Protein AF-A0A7J7IXU8-F1 (afdb_monomer_lite)

Foldseek 3Di:
DPPCDLQDLVNLLVQLVLDDCVFDNPQDLLPDSNVLSLLQWHDDHDQWTAHPFQRFIDRQDADPDPDVRRVVSSVVVSVCSQCRGDPPDPSVVPPGHDLCSQQLNDDDPDALLRQLLVQLVVQLVLLVQQQDAPPDPVVVLVVVVVVLCVSRDPPDPSSSVSSLLSLLQWGWDADPPRFIWTAHSRQRDIGGSDDPPPPCNHDDSLPGPQSRCCPDVPPDHVSVSSVVSSVSVVVVVVVVVVVVVVVVVVVVVVVVVVVVVVVVVVVVVVD

Sequence (271 aa):
MPQLDPLNYGSFQARLKSFTIANWSSKPVELSPLECASIGWRYGKEDTLYCEFCKASLAVVLPKSNDDFYKKVTELLKKKLTSAHKVGCVWEHGIDCPDYFLTGEAPNELTLEGRLSSRSMEISQHIATFEHIEEFEMVDSIKANANLISLFAKRNSVEETALYIAMHGWNLRCLEGQDKILECSICMRRLPLWSRDAKMKSFNITRHLSWCPWITKIKPNISTLVDRMLQHVVMETNRKRKRDSLEYRSSESRKEEVKEISKFVRSVTAL

Secondary structure (DSSP, 8-state):
-----TT-HHHHHHHHHH--TTTSTT--GGGSHHHHHHTTEEE-STTEEEETTT--EEE----SS-SHHHHHHHHHHHHHHHHTSPTT-TTTT-PPPPTHHHHT----SS-HHHHHHHHHHHHHHHHTT-S-----TTHHHHHTTHHHHHHH--S-HHHHHHHHHHHTTEEEEE-TTS-EEEEETTT--EEES--SSTT-----TT-S-TT-TTT-SSSS-HHHHHHHHHHHHHHHHHHHHHHHHHHHHHHHHHHHHHHHHHHHHHHHTT-

Radius of gyration: 24.97 Å; chains: 1; bounding box: 64×82×53 Å

Organism: Bugula neritina (NCBI:txid10212)

InterPro domains:
  IPR012935 NuBaID, N-terminal domain [PF07967] (6-125)
  IPR013909 NuBaID, C-terminal domain [PF08600] (162-219)

Structure (mmCIF, N/CA/C/O backbone):
data_AF-A0A7J7IXU8-F1
#
_entry.id   AF-A0A7J7IXU8-F1
#
loop_
_atom_site.group_PDB
_atom_site.id
_atom_site.type_symbol
_atom_site.label_atom_id
_atom_site.label_alt_id
_atom_site.label_comp_id
_atom_site.label_asym_id
_atom_site.label_entity_id
_atom_site.label_seq_id
_atom_site.pdbx_PDB_ins_code
_atom_site.Cartn_x
_atom_site.Cartn_y
_atom_site.Cartn_z
_atom_site.occupancy
_atom_site.B_iso_or_equiv
_atom_site.auth_seq_id
_atom_site.auth_comp_id
_atom_site.auth_asym_id
_atom_site.auth_atom_id
_atom_site.pdbx_PDB_model_num
ATOM 1 N N . MET A 1 1 ? -13.198 11.736 -18.712 1.00 35.12 1 MET A N 1
ATOM 2 C CA . MET A 1 1 ? -12.102 10.794 -18.385 1.00 35.12 1 MET A CA 1
ATOM 3 C C . MET A 1 1 ? -11.572 11.185 -17.018 1.00 35.12 1 MET A C 1
ATOM 5 O O . MET A 1 1 ? -11.408 12.388 -16.830 1.00 35.12 1 MET A O 1
ATOM 9 N N . PRO A 1 2 ? -11.358 10.264 -16.062 1.00 43.97 2 PRO A N 1
ATOM 10 C CA . PRO A 1 2 ? -10.712 10.648 -14.815 1.00 43.97 2 PRO A CA 1
ATOM 11 C C . PRO A 1 2 ? -9.327 11.176 -15.182 1.00 43.97 2 PRO A C 1
ATOM 13 O O . PRO A 1 2 ? -8.603 10.529 -15.942 1.00 43.97 2 PRO A O 1
ATOM 16 N N . GLN A 1 3 ? -9.011 12.388 -14.738 1.00 51.66 3 GLN A N 1
ATOM 17 C CA . GLN A 1 3 ? -7.692 12.963 -14.947 1.00 51.66 3 GLN A CA 1
ATOM 18 C C . GLN A 1 3 ? -6.673 12.000 -14.332 1.00 51.66 3 GLN A C 1
ATOM 20 O O . GLN A 1 3 ? -6.814 11.605 -13.175 1.00 51.66 3 GLN A O 1
ATOM 25 N N . LEU A 1 4 ? -5.698 11.566 -15.133 1.00 63.69 4 LEU A N 1
ATOM 26 C CA . LEU A 1 4 ? -4.533 10.826 -14.662 1.00 63.69 4 LEU A CA 1
ATOM 27 C C . LEU A 1 4 ? -3.757 11.771 -13.743 1.00 63.69 4 LEU A C 1
ATOM 29 O O . LEU A 1 4 ? -2.862 12.475 -14.191 1.00 63.69 4 LEU A O 1
ATOM 33 N N . ASP A 1 5 ? -4.147 11.847 -12.478 1.00 77.94 5 ASP A N 1
ATOM 34 C CA . ASP A 1 5 ? -3.370 12.525 -11.453 1.00 77.94 5 ASP A CA 1
ATOM 35 C C . ASP A 1 5 ? -2.359 11.503 -10.903 1.00 77.94 5 ASP A C 1
ATOM 37 O O . ASP A 1 5 ? -2.765 10.477 -10.336 1.00 77.94 5 ASP A O 1
ATOM 41 N N . PRO A 1 6 ? -1.048 11.715 -11.126 1.00 74.62 6 PRO A N 1
ATOM 42 C CA . PRO A 1 6 ? -0.006 10.770 -10.738 1.00 74.62 6 PRO A CA 1
ATOM 43 C C . PRO A 1 6 ? 0.085 10.596 -9.222 1.00 74.62 6 PRO A C 1
ATOM 45 O O . PRO A 1 6 ? 0.436 9.504 -8.764 1.00 74.62 6 PRO A O 1
ATOM 48 N N . LEU A 1 7 ? -0.282 11.634 -8.465 1.00 77.69 7 LEU A N 1
ATOM 49 C CA . LEU A 1 7 ? -0.216 11.683 -7.006 1.00 77.69 7 LEU A CA 1
ATOM 50 C C . LEU A 1 7 ? -1.568 11.388 -6.348 1.00 77.69 7 LEU A C 1
ATOM 52 O O . LEU A 1 7 ? -1.694 11.440 -5.125 1.00 77.69 7 LEU A O 1
ATOM 56 N N . ASN A 1 8 ? -2.573 11.009 -7.137 1.00 85.56 8 ASN A N 1
ATOM 57 C CA . ASN A 1 8 ? -3.843 10.540 -6.615 1.00 85.56 8 ASN A CA 1
ATOM 58 C C . ASN A 1 8 ? -3.740 9.090 -6.121 1.00 85.56 8 ASN A C 1
ATOM 60 O O . ASN A 1 8 ? -3.252 8.197 -6.822 1.00 85.56 8 ASN A O 1
ATOM 64 N N . TYR A 1 9 ? -4.281 8.837 -4.929 1.00 85.00 9 TYR A N 1
ATOM 65 C CA . TYR A 1 9 ? -4.287 7.503 -4.333 1.00 85.00 9 TYR A CA 1
ATOM 66 C C . TYR A 1 9 ? -5.029 6.462 -5.180 1.00 85.00 9 TYR A C 1
ATOM 68 O O . TYR A 1 9 ? -4.581 5.324 -5.286 1.00 85.00 9 TYR A O 1
ATOM 76 N N . GLY A 1 10 ? -6.132 6.840 -5.829 1.00 87.38 10 GLY A N 1
ATOM 77 C CA . GLY A 1 10 ? -6.882 5.957 -6.720 1.00 87.38 10 GLY A CA 1
ATOM 78 C C . GLY A 1 10 ? -6.055 5.523 -7.931 1.00 87.38 10 GLY A C 1
ATOM 79 O O . GLY A 1 10 ? -6.039 4.338 -8.265 1.00 87.38 10 GLY A O 1
ATOM 80 N N . SER A 1 11 ? -5.297 6.446 -8.535 1.00 88.12 11 SER A N 1
ATOM 81 C CA . SER A 1 11 ? -4.350 6.129 -9.614 1.00 88.12 11 SER A CA 1
ATOM 82 C C . SER A 1 11 ? -3.270 5.154 -9.140 1.00 88.12 11 SER A C 1
ATOM 84 O O . SER A 1 11 ? -2.967 4.177 -9.822 1.00 88.12 11 SER A O 1
ATOM 86 N N . PHE A 1 12 ? -2.705 5.378 -7.953 1.00 88.94 12 PHE A N 1
ATOM 87 C CA . PHE A 1 12 ? -1.734 4.464 -7.351 1.00 88.94 12 PHE A CA 1
ATOM 88 C C . PHE A 1 12 ? -2.319 3.075 -7.077 1.00 88.94 12 PHE A C 1
ATOM 90 O O . PHE A 1 12 ? -1.729 2.070 -7.476 1.00 88.94 12 PHE A O 1
ATOM 97 N N . GLN A 1 13 ? -3.508 3.002 -6.475 1.00 88.62 13 GLN A N 1
ATOM 98 C CA . GLN A 1 13 ? -4.203 1.740 -6.238 1.00 88.62 13 GLN A CA 1
ATOM 99 C C . GLN A 1 13 ? -4.513 1.000 -7.543 1.00 88.62 13 GLN A C 1
ATOM 101 O O . GLN A 1 13 ? -4.404 -0.223 -7.583 1.00 88.62 13 GLN A O 1
ATOM 106 N N . ALA A 1 14 ? -4.886 1.708 -8.611 1.00 90.88 14 ALA A N 1
ATOM 107 C CA . ALA A 1 14 ? -5.125 1.101 -9.918 1.00 90.88 14 ALA A CA 1
ATOM 108 C C . ALA A 1 14 ? -3.844 0.475 -10.493 1.00 90.88 14 ALA A C 1
ATOM 110 O O . ALA A 1 14 ? -3.881 -0.654 -10.991 1.00 90.88 14 ALA A O 1
ATOM 111 N N . ARG A 1 15 ? -2.698 1.159 -10.358 1.00 93.00 15 ARG A N 1
ATOM 112 C CA . ARG A 1 15 ? -1.391 0.599 -10.728 1.00 93.00 15 ARG A CA 1
ATOM 113 C C . ARG A 1 15 ? -1.048 -0.622 -9.881 1.00 93.00 15 ARG A C 1
ATOM 115 O O . ARG A 1 15 ? -0.730 -1.659 -10.454 1.00 93.00 15 ARG A O 1
ATOM 122 N N . LEU A 1 16 ? -1.196 -0.556 -8.558 1.00 92.06 16 LEU A N 1
ATOM 123 C CA . LEU A 1 16 ? -0.988 -1.708 -7.671 1.00 92.06 16 LEU A CA 1
ATOM 124 C C . LEU A 1 16 ? -1.857 -2.911 -8.065 1.00 92.06 16 LEU A C 1
ATOM 126 O O . LEU A 1 16 ? -1.337 -4.012 -8.208 1.00 92.06 16 LEU A O 1
ATOM 130 N N . LYS A 1 17 ? -3.156 -2.696 -8.310 1.00 92.19 17 LYS A N 1
ATOM 131 C CA . LYS A 1 17 ? -4.131 -3.736 -8.694 1.00 92.19 17 LYS A CA 1
ATOM 132 C C . LYS A 1 17 ? -3.820 -4.432 -10.015 1.00 92.19 17 LYS A C 1
ATOM 134 O O . LYS A 1 17 ? -4.314 -5.532 -10.247 1.00 92.19 17 LYS A O 1
ATOM 139 N N . SER A 1 18 ? -3.018 -3.816 -10.881 1.00 95.06 18 SER A N 1
ATOM 140 C CA . SER A 1 18 ? -2.580 -4.463 -12.121 1.00 95.06 18 SER A CA 1
ATOM 141 C C . SER A 1 18 ? -1.616 -5.629 -11.869 1.00 95.06 18 SER A C 1
ATOM 143 O O . SER A 1 18 ? -1.549 -6.558 -12.677 1.00 95.06 18 SER A O 1
ATOM 145 N N . PHE A 1 19 ? -0.909 -5.613 -10.736 1.00 94.44 19 PHE A N 1
ATOM 146 C CA . PHE A 1 19 ? -0.035 -6.693 -10.310 1.00 94.44 19 PHE A CA 1
ATOM 147 C C . PHE A 1 19 ? -0.835 -7.728 -9.524 1.00 94.44 19 PHE A C 1
ATOM 149 O O . PHE A 1 19 ? -1.464 -7.436 -8.508 1.00 94.44 19 PHE A O 1
ATOM 156 N N . THR A 1 20 ? -0.777 -8.970 -9.977 1.00 90.69 20 THR A N 1
ATOM 157 C CA . THR A 1 20 ? -1.401 -10.119 -9.329 1.00 90.69 20 THR A CA 1
ATOM 158 C C . THR A 1 20 ? -0.350 -11.187 -9.077 1.00 90.69 20 THR A C 1
ATOM 160 O O . THR A 1 20 ? 0.698 -11.224 -9.722 1.00 90.69 20 THR A O 1
ATOM 163 N N . ILE A 1 21 ? -0.647 -12.112 -8.163 1.00 86.50 21 ILE A N 1
ATOM 164 C CA . ILE A 1 21 ? 0.226 -13.268 -7.917 1.00 86.50 21 ILE A CA 1
ATOM 165 C C . ILE A 1 21 ? 0.446 -14.063 -9.214 1.00 86.50 21 ILE A C 1
ATOM 167 O O . ILE A 1 21 ? 1.533 -14.575 -9.428 1.00 86.50 21 ILE A O 1
ATOM 171 N N . ALA A 1 22 ? -0.549 -14.1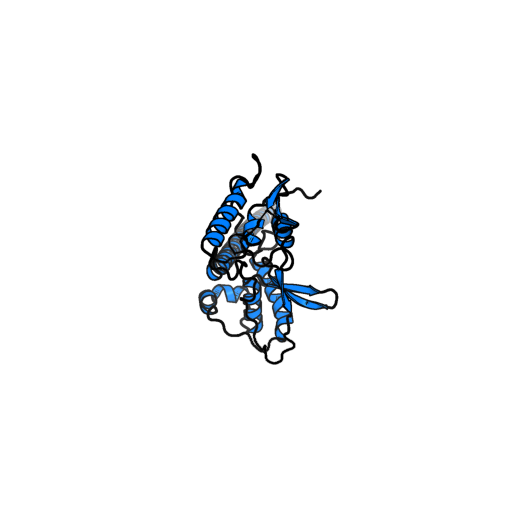24 -10.102 1.00 88.88 22 ALA A N 1
ATOM 172 C CA . ALA A 1 22 ? -0.444 -14.867 -11.353 1.00 88.88 22 ALA A CA 1
ATOM 173 C C . ALA A 1 22 ? 0.488 -14.212 -12.387 1.00 88.88 22 ALA A C 1
ATOM 175 O O . ALA A 1 22 ? 1.038 -14.913 -13.229 1.00 88.88 22 ALA A O 1
ATOM 176 N N . ASN A 1 23 ? 0.647 -12.884 -12.356 1.00 92.44 23 ASN A N 1
ATOM 177 C CA . ASN A 1 23 ? 1.315 -12.140 -13.427 1.00 92.44 23 ASN A CA 1
ATOM 178 C C . ASN A 1 23 ? 2.630 -11.458 -13.012 1.00 92.44 23 ASN A C 1
ATOM 180 O O . ASN A 1 23 ? 3.390 -11.037 -13.879 1.00 92.44 23 ASN A O 1
ATOM 184 N N . TRP A 1 24 ? 2.902 -11.363 -11.707 1.00 93.06 24 TRP A N 1
ATOM 185 C CA . TRP A 1 24 ? 4.098 -10.724 -11.151 1.00 93.06 24 TRP A CA 1
ATOM 186 C C . TRP A 1 24 ? 4.622 -11.461 -9.910 1.00 93.06 24 TRP A C 1
ATOM 188 O O . TRP A 1 24 ? 5.051 -10.860 -8.923 1.00 93.06 24 TRP A O 1
ATOM 198 N N . SER A 1 25 ? 4.558 -12.792 -9.930 1.00 83.81 25 SER A N 1
ATOM 199 C CA . SER A 1 25 ? 5.198 -13.633 -8.917 1.00 8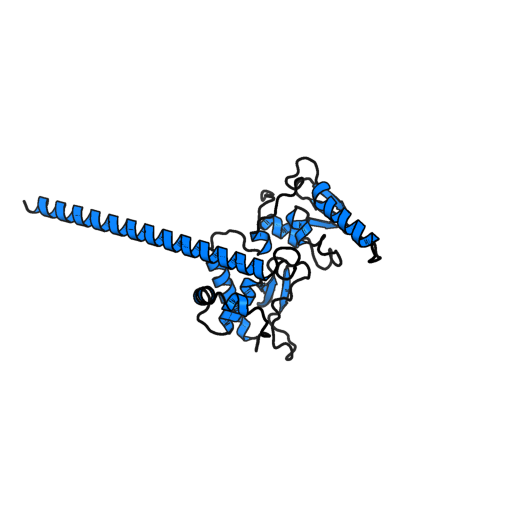3.81 25 SER A CA 1
ATOM 200 C C . SER A 1 25 ? 6.718 -13.666 -9.072 1.00 83.81 25 SER A C 1
ATOM 202 O O . SER A 1 25 ? 7.264 -13.421 -10.149 1.00 83.81 25 SER A O 1
ATOM 204 N N . SER A 1 26 ? 7.402 -14.047 -7.992 1.00 84.25 26 SER A N 1
ATOM 205 C CA . SER A 1 26 ? 8.836 -14.385 -7.983 1.00 84.25 26 SER A CA 1
ATOM 206 C C . SER A 1 26 ? 9.794 -13.231 -8.287 1.00 84.25 26 SER A C 1
ATOM 208 O O . SER A 1 26 ? 10.994 -13.454 -8.420 1.00 84.25 26 SER A O 1
ATOM 210 N N . LYS A 1 27 ? 9.293 -11.997 -8.376 1.00 90.81 27 LYS A N 1
ATOM 211 C CA . LYS A 1 27 ? 10.137 -10.806 -8.447 1.00 90.81 27 LYS A CA 1
ATOM 212 C C . LYS A 1 27 ? 10.682 -10.476 -7.047 1.00 90.81 27 LYS A C 1
ATOM 214 O O . LYS A 1 27 ? 9.968 -10.669 -6.057 1.00 90.81 27 LYS A O 1
ATOM 219 N N . PRO A 1 28 ? 11.936 -10.007 -6.943 1.00 91.19 28 PRO A N 1
ATOM 220 C CA . PRO A 1 28 ? 12.528 -9.616 -5.673 1.00 91.19 28 PRO A CA 1
ATOM 221 C C . PRO A 1 28 ? 11.828 -8.361 -5.135 1.00 91.19 28 PRO A C 1
ATOM 223 O O . PRO A 1 28 ? 11.145 -7.649 -5.874 1.00 91.19 28 PRO A O 1
ATOM 226 N N . VAL A 1 29 ? 11.970 -8.089 -3.838 1.00 88.50 29 VAL A N 1
ATOM 227 C CA . VAL A 1 29 ? 11.244 -7.003 -3.154 1.00 88.50 29 VAL A CA 1
ATOM 228 C C . VAL A 1 29 ? 11.567 -5.618 -3.729 1.00 88.50 29 VAL A C 1
ATOM 230 O O . VAL A 1 29 ? 10.694 -4.756 -3.781 1.00 88.50 29 VAL A O 1
ATOM 233 N N . GLU A 1 30 ? 12.775 -5.440 -4.264 1.00 90.81 30 GLU A N 1
ATOM 234 C CA . GLU A 1 30 ? 13.236 -4.248 -4.983 1.00 90.81 30 GLU A CA 1
ATOM 235 C C . GLU A 1 30 ? 12.488 -3.990 -6.300 1.00 90.81 30 GLU A C 1
ATOM 237 O O . GLU A 1 30 ? 12.558 -2.890 -6.840 1.00 90.81 30 GLU A O 1
ATOM 242 N N . LEU A 1 31 ? 11.804 -5.008 -6.826 1.00 93.88 31 LEU A N 1
ATOM 243 C CA . LEU A 1 31 ? 10.962 -4.966 -8.024 1.00 93.88 31 LEU A CA 1
ATOM 244 C C . LEU A 1 31 ? 9.519 -5.367 -7.679 1.00 93.88 31 LEU A C 1
ATOM 246 O O . LEU A 1 31 ? 8.778 -5.891 -8.518 1.00 93.88 31 LEU A O 1
ATOM 250 N N . SER A 1 32 ? 9.135 -5.183 -6.415 1.00 92.56 32 SER A N 1
ATOM 251 C CA . SER A 1 32 ? 7.799 -5.514 -5.945 1.00 92.56 32 SER A CA 1
ATOM 252 C C . SER A 1 32 ? 6.732 -4.624 -6.590 1.00 92.56 32 SER A C 1
ATOM 254 O O . SER A 1 32 ? 7.035 -3.519 -7.046 1.00 92.56 32 SER A O 1
ATOM 256 N N . PRO A 1 33 ? 5.456 -5.052 -6.572 1.00 93.69 33 PRO A N 1
ATOM 257 C CA . PRO A 1 33 ? 4.348 -4.213 -7.017 1.00 93.69 33 PRO A CA 1
ATOM 258 C C . PRO A 1 33 ? 4.343 -2.820 -6.383 1.00 93.69 33 PRO A C 1
ATOM 260 O O . PRO A 1 33 ? 4.043 -1.848 -7.072 1.00 93.69 33 PRO A O 1
ATOM 263 N N . LEU A 1 34 ? 4.706 -2.714 -5.098 1.00 90.31 34 LEU A N 1
ATOM 264 C CA . LEU A 1 34 ? 4.798 -1.434 -4.402 1.00 90.31 34 LEU A CA 1
ATOM 265 C C . LEU A 1 34 ? 5.889 -0.542 -4.991 1.00 90.31 34 LEU A C 1
ATOM 267 O O . LEU A 1 34 ? 5.599 0.607 -5.319 1.00 90.31 34 LEU A O 1
ATOM 271 N N . GLU A 1 35 ? 7.103 -1.067 -5.170 1.00 90.25 35 GLU A N 1
ATOM 272 C CA . GLU A 1 35 ? 8.218 -0.308 -5.748 1.00 90.25 35 GLU A CA 1
ATOM 273 C C . GLU A 1 35 ? 7.873 0.167 -7.164 1.00 90.25 35 GLU A C 1
ATOM 275 O O . GLU A 1 35 ? 8.084 1.328 -7.495 1.00 90.25 35 GLU A O 1
ATOM 280 N N . CYS A 1 36 ? 7.259 -0.690 -7.985 1.00 93.88 36 CYS A N 1
ATOM 281 C CA . CYS A 1 36 ? 6.863 -0.334 -9.345 1.00 93.88 36 CYS A CA 1
ATOM 282 C C . CYS A 1 36 ? 5.719 0.700 -9.378 1.00 93.88 36 CYS A C 1
ATOM 284 O O . CYS A 1 36 ? 5.811 1.716 -10.072 1.00 93.88 36 CYS A O 1
ATOM 286 N N . ALA A 1 37 ? 4.637 0.475 -8.628 1.00 92.44 37 ALA A N 1
ATOM 287 C CA . ALA A 1 37 ? 3.457 1.341 -8.652 1.00 92.44 37 ALA A CA 1
ATOM 288 C C . ALA A 1 37 ? 3.710 2.727 -8.048 1.00 92.44 37 ALA A C 1
ATOM 290 O O . ALA A 1 37 ? 3.121 3.711 -8.515 1.00 92.44 37 ALA A O 1
ATOM 291 N N . SER A 1 38 ? 4.591 2.819 -7.049 1.00 88.81 38 SER A N 1
ATOM 292 C CA . SER A 1 38 ? 4.943 4.075 -6.369 1.00 88.81 38 SER A CA 1
ATOM 293 C C . SER A 1 38 ? 5.572 5.107 -7.299 1.00 88.81 38 SER A C 1
ATOM 295 O O . SER A 1 38 ? 5.440 6.297 -7.053 1.00 88.81 38 SER A O 1
ATOM 297 N N . ILE A 1 39 ? 6.171 4.658 -8.401 1.00 90.94 39 ILE A N 1
ATOM 298 C CA . ILE A 1 39 ? 6.830 5.503 -9.406 1.00 90.94 39 ILE A CA 1
ATOM 299 C C . ILE A 1 39 ? 6.142 5.415 -10.778 1.00 90.94 39 ILE A C 1
ATOM 301 O O . ILE A 1 39 ? 6.750 5.598 -11.824 1.00 90.94 39 ILE A O 1
ATOM 305 N N . GLY A 1 40 ? 4.849 5.094 -10.805 1.00 91.94 40 GLY A N 1
ATOM 306 C CA . GLY A 1 40 ? 4.058 5.233 -12.029 1.00 91.94 40 GLY A CA 1
ATOM 307 C C . GLY A 1 40 ? 4.039 4.030 -12.968 1.00 91.94 40 GLY A C 1
ATOM 308 O O . GLY A 1 40 ? 3.434 4.139 -14.039 1.00 91.94 40 GLY A O 1
ATOM 309 N N . TRP A 1 41 ? 4.626 2.889 -12.594 1.00 95.38 41 TRP A N 1
ATOM 310 C CA . TRP A 1 41 ? 4.516 1.660 -13.381 1.00 95.38 41 TRP A CA 1
ATOM 311 C C . TRP A 1 41 ? 3.279 0.850 -13.012 1.00 95.38 41 TRP A C 1
ATOM 313 O O . TRP A 1 41 ? 2.964 0.644 -11.843 1.00 95.38 41 TRP A O 1
ATOM 323 N N . ARG A 1 42 ? 2.611 0.317 -14.028 1.00 96.00 42 ARG A N 1
ATOM 324 C CA . ARG A 1 42 ? 1.642 -0.773 -13.900 1.00 96.00 42 ARG A CA 1
ATOM 325 C C . ARG A 1 42 ? 2.138 -1.997 -14.653 1.00 96.00 42 ARG A C 1
ATOM 327 O O . ARG A 1 42 ? 2.930 -1.868 -15.588 1.00 96.00 42 ARG A O 1
ATOM 334 N N . TYR A 1 43 ? 1.631 -3.163 -14.287 1.00 97.06 43 TYR A N 1
ATOM 335 C CA . TYR A 1 43 ? 1.810 -4.372 -15.071 1.00 97.06 43 TYR A CA 1
ATOM 336 C C . TYR A 1 43 ? 1.194 -4.203 -16.469 1.00 97.06 43 TYR A C 1
ATOM 338 O O . TYR A 1 43 ? 0.067 -3.712 -16.618 1.00 97.06 43 TYR A O 1
ATOM 346 N N . GLY A 1 44 ? 1.964 -4.596 -17.482 1.00 94.25 44 GLY A N 1
ATOM 347 C CA . GLY A 1 44 ? 1.556 -4.713 -18.876 1.00 94.25 44 GLY A CA 1
ATOM 348 C C . GLY A 1 44 ? 1.283 -6.170 -19.245 1.00 94.25 44 GLY A C 1
ATOM 349 O O . GLY A 1 44 ? 0.267 -6.732 -18.856 1.00 94.25 44 GLY A O 1
ATOM 350 N N . LYS A 1 45 ? 2.176 -6.775 -20.027 1.00 92.12 45 LYS A N 1
ATOM 351 C CA . LYS A 1 45 ? 2.150 -8.198 -20.403 1.00 92.12 45 LYS A CA 1
ATOM 352 C C . LYS A 1 45 ? 3.571 -8.752 -20.357 1.00 92.12 45 LYS A C 1
ATOM 354 O O . LYS A 1 45 ? 4.504 -7.966 -20.482 1.00 92.12 45 LYS A O 1
ATOM 359 N N . GLU A 1 46 ? 3.732 -10.066 -20.205 1.00 90.25 46 GLU A N 1
ATOM 360 C CA . GLU A 1 46 ? 5.030 -10.753 -20.380 1.00 90.25 46 GLU A CA 1
ATOM 361 C C . GLU A 1 46 ? 6.183 -10.078 -19.611 1.00 90.25 46 GLU A C 1
ATOM 363 O O . GLU A 1 46 ? 7.166 -9.630 -20.194 1.00 90.25 46 GLU A O 1
ATOM 368 N N . ASP A 1 47 ? 6.027 -9.923 -18.293 1.00 92.25 47 ASP A N 1
ATOM 369 C CA . ASP A 1 47 ? 7.022 -9.270 -17.428 1.00 92.25 47 ASP A CA 1
ATOM 370 C C . ASP A 1 47 ? 7.395 -7.824 -17.826 1.00 92.25 47 ASP A C 1
ATOM 372 O O . ASP A 1 47 ? 8.444 -7.303 -17.447 1.00 92.25 47 ASP A O 1
ATOM 376 N N . THR A 1 48 ? 6.524 -7.132 -18.560 1.00 96.56 48 THR A N 1
ATOM 377 C CA . THR A 1 48 ? 6.730 -5.737 -18.961 1.00 96.56 48 THR A CA 1
ATOM 378 C C . THR A 1 48 ? 5.918 -4.786 -18.096 1.00 96.56 48 THR A C 1
ATOM 380 O O . THR A 1 48 ? 4.713 -4.954 -17.909 1.00 96.56 48 THR A O 1
ATOM 383 N N . LEU A 1 49 ? 6.579 -3.741 -17.612 1.00 97.81 49 LEU A N 1
ATOM 384 C CA . LEU A 1 49 ? 5.979 -2.590 -16.958 1.00 97.81 49 LEU A CA 1
ATOM 385 C C . LEU A 1 49 ? 5.612 -1.524 -17.985 1.00 97.81 49 LEU A C 1
ATOM 387 O O . LEU A 1 49 ? 6.327 -1.320 -18.965 1.00 97.81 49 LEU A O 1
ATOM 391 N N . TYR A 1 50 ? 4.530 -0.799 -17.728 1.00 97.00 50 TYR A N 1
ATOM 392 C CA . TYR A 1 50 ? 4.077 0.307 -18.561 1.00 97.00 50 TYR A CA 1
ATOM 393 C C . TYR A 1 50 ? 3.778 1.546 -17.719 1.00 97.00 50 TYR A C 1
ATOM 395 O O . TYR A 1 50 ? 3.155 1.449 -16.663 1.00 97.00 50 TYR A O 1
ATOM 403 N N . CYS A 1 51 ? 4.211 2.713 -18.191 1.00 94.88 51 CYS A N 1
ATOM 404 C CA . CYS A 1 51 ? 3.894 3.988 -17.561 1.00 94.88 51 CYS A CA 1
ATOM 405 C C . CYS A 1 51 ? 2.692 4.632 -18.255 1.00 94.88 51 CYS A C 1
ATOM 407 O O . CYS A 1 51 ? 2.745 4.974 -19.437 1.00 94.88 51 CYS A O 1
ATOM 409 N N . GLU A 1 52 ? 1.616 4.875 -17.509 1.00 89.38 52 GLU A N 1
ATOM 410 C CA . GLU A 1 52 ? 0.392 5.468 -18.062 1.00 89.38 52 GLU A CA 1
ATOM 411 C C . GLU A 1 52 ? 0.573 6.925 -18.505 1.00 89.38 52 GLU A C 1
ATOM 413 O O . GLU A 1 52 ? -0.167 7.386 -19.375 1.00 89.38 52 GLU A O 1
ATOM 418 N N . PHE A 1 53 ? 1.575 7.617 -17.957 1.00 89.62 53 PHE A N 1
ATOM 419 C CA . PHE A 1 53 ? 1.878 9.022 -18.227 1.00 89.62 53 PHE A CA 1
ATOM 420 C C . PHE A 1 53 ? 2.715 9.191 -19.493 1.00 89.62 53 PHE A C 1
ATOM 422 O O . PHE A 1 53 ? 2.230 9.702 -20.498 1.00 89.62 53 PHE A O 1
ATOM 429 N N . CYS A 1 54 ? 3.959 8.709 -19.476 1.00 93.56 54 CYS A N 1
ATOM 430 C CA . CYS A 1 54 ? 4.887 8.889 -20.596 1.00 93.56 54 CYS A CA 1
ATOM 431 C C . CYS A 1 54 ? 4.802 7.788 -21.666 1.00 93.56 54 CYS A C 1
ATOM 433 O O . CYS A 1 54 ? 5.487 7.857 -22.691 1.00 93.56 54 CYS A O 1
ATOM 435 N N . LYS A 1 55 ? 3.969 6.759 -21.453 1.00 94.50 55 LYS A N 1
ATOM 436 C CA . LYS A 1 55 ? 3.807 5.614 -22.366 1.00 94.50 55 LYS A CA 1
ATOM 437 C C . LYS A 1 55 ? 5.104 4.815 -22.568 1.00 94.50 55 LYS A C 1
ATOM 439 O O . LYS A 1 55 ? 5.258 4.143 -23.584 1.00 94.50 55 LYS A O 1
ATOM 444 N N . ALA A 1 56 ? 6.067 4.942 -21.653 1.00 96.81 56 ALA A N 1
ATOM 445 C CA . ALA A 1 56 ? 7.271 4.119 -21.644 1.00 96.81 56 ALA A CA 1
ATOM 446 C C . ALA A 1 56 ? 6.930 2.674 -21.266 1.00 96.81 56 ALA A C 1
ATOM 448 O O . ALA A 1 56 ? 5.963 2.427 -20.540 1.00 96.81 56 ALA A O 1
ATOM 449 N N . SER A 1 57 ? 7.760 1.744 -21.726 1.00 97.38 57 SER A N 1
ATOM 450 C CA . SER A 1 57 ? 7.692 0.327 -21.379 1.00 97.38 57 SER A CA 1
ATOM 451 C C . SER A 1 57 ? 9.052 -0.168 -20.902 1.00 97.38 57 SER A C 1
ATOM 453 O O . SER A 1 57 ? 10.066 0.147 -21.526 1.00 97.38 57 SER A O 1
ATOM 455 N N . LEU A 1 58 ? 9.072 -0.980 -19.848 1.00 97.50 58 LEU A N 1
ATOM 456 C CA . LEU A 1 58 ? 10.287 -1.561 -19.282 1.00 97.50 58 LEU A CA 1
ATOM 457 C C . LEU A 1 58 ? 10.101 -3.068 -19.094 1.00 97.50 58 LEU A C 1
ATOM 459 O O . LEU A 1 58 ? 9.279 -3.492 -18.287 1.00 97.50 58 LEU A O 1
ATOM 463 N N . ALA A 1 59 ? 10.870 -3.878 -19.819 1.00 96.81 59 ALA A N 1
ATOM 464 C CA . ALA A 1 59 ? 10.895 -5.325 -19.623 1.00 96.81 59 ALA A CA 1
ATOM 465 C C . ALA A 1 59 ? 11.711 -5.688 -18.370 1.00 96.81 59 ALA A C 1
ATOM 467 O O . ALA A 1 59 ? 12.845 -5.230 -18.206 1.00 96.81 59 ALA A O 1
ATOM 468 N N . VAL A 1 60 ? 11.145 -6.527 -17.503 1.00 95.88 60 VAL A N 1
ATOM 469 C CA . VAL A 1 60 ? 11.730 -6.952 -16.223 1.00 95.88 60 VAL A CA 1
ATOM 470 C C . VAL A 1 60 ? 12.037 -8.444 -16.281 1.00 95.88 60 VAL A C 1
ATOM 472 O O . VAL A 1 60 ? 11.351 -9.283 -15.699 1.00 95.88 60 VAL A O 1
ATOM 475 N N . VAL A 1 61 ? 13.099 -8.773 -17.010 1.00 92.38 61 VAL A N 1
ATOM 476 C CA . VAL A 1 61 ? 13.571 -10.151 -17.173 1.00 92.38 61 VAL A CA 1
ATOM 477 C C . VAL A 1 61 ? 14.720 -10.402 -16.205 1.00 92.38 61 VAL A C 1
ATOM 479 O O . VAL A 1 61 ? 15.740 -9.715 -16.252 1.00 92.38 61 VAL A O 1
ATOM 482 N N . LEU A 1 62 ? 14.550 -11.390 -15.329 1.00 91.94 62 LEU A N 1
ATOM 483 C CA . LEU A 1 62 ? 15.565 -11.805 -14.365 1.00 91.94 62 LEU A CA 1
ATOM 484 C C . LEU A 1 62 ? 16.213 -13.131 -14.792 1.00 91.94 62 LEU A C 1
ATOM 486 O O . LEU A 1 62 ? 15.536 -13.974 -15.390 1.00 91.94 62 LEU A O 1
ATOM 490 N N . PRO A 1 63 ? 17.505 -13.344 -14.482 1.00 90.88 63 PRO A N 1
ATOM 491 C CA . PRO A 1 63 ? 18.153 -14.637 -14.669 1.00 90.88 63 PRO A CA 1
ATOM 492 C C . PRO A 1 63 ? 17.441 -15.739 -13.875 1.00 90.88 63 PRO A C 1
ATOM 494 O O . PRO A 1 63 ? 16.863 -15.484 -12.821 1.00 90.88 63 PRO A O 1
ATOM 497 N N . LYS A 1 64 ? 17.501 -16.981 -14.370 1.00 85.75 64 LYS A N 1
ATOM 498 C CA . LYS A 1 64 ? 16.934 -18.141 -13.659 1.00 85.75 64 LYS A CA 1
ATOM 499 C C . LYS A 1 64 ? 17.786 -18.573 -12.461 1.00 85.75 64 LYS A C 1
ATOM 501 O O . LYS A 1 64 ? 17.245 -19.126 -11.508 1.00 85.75 64 LYS A O 1
ATOM 506 N N . SER A 1 65 ? 19.103 -18.373 -12.525 1.00 85.19 65 SER A N 1
ATOM 507 C CA . SER A 1 65 ? 20.013 -18.647 -11.413 1.00 85.19 65 SER A CA 1
ATOM 508 C C . SER A 1 65 ? 19.882 -17.553 -10.356 1.00 85.19 65 SER A C 1
ATOM 510 O O . SER A 1 65 ? 19.742 -16.387 -10.699 1.00 85.19 65 SER A O 1
ATOM 512 N N . ASN A 1 66 ? 19.918 -17.922 -9.073 1.00 79.62 66 ASN A N 1
ATOM 513 C CA . ASN A 1 66 ? 19.892 -16.977 -7.951 1.00 79.62 66 ASN A CA 1
ATOM 514 C C . ASN A 1 66 ? 21.316 -16.742 -7.419 1.00 79.62 66 ASN A C 1
ATOM 516 O O . ASN A 1 66 ? 21.645 -17.099 -6.289 1.00 79.62 66 ASN A O 1
ATOM 520 N N . ASP A 1 67 ? 22.181 -16.228 -8.287 1.00 90.50 67 ASP A N 1
ATOM 521 C CA . ASP A 1 67 ? 23.603 -15.986 -8.037 1.00 90.50 67 ASP A CA 1
ATOM 522 C C . ASP A 1 67 ? 23.914 -14.474 -7.970 1.00 90.50 67 ASP A C 1
ATOM 524 O O . ASP A 1 67 ? 23.027 -13.616 -7.941 1.00 90.50 67 ASP A O 1
ATOM 528 N N . ASP A 1 68 ? 25.194 -14.105 -7.944 1.00 92.12 68 ASP A N 1
ATOM 529 C CA . ASP A 1 68 ? 25.588 -12.692 -7.947 1.00 92.12 68 ASP A CA 1
ATOM 530 C C . ASP A 1 68 ? 25.205 -11.960 -9.242 1.00 92.12 68 ASP A C 1
ATOM 532 O O . ASP A 1 68 ? 25.048 -10.736 -9.239 1.00 92.12 68 ASP A O 1
ATOM 536 N N . PHE A 1 69 ? 25.014 -12.682 -10.348 1.00 91.12 69 PHE A N 1
ATOM 537 C CA . PHE A 1 69 ? 24.509 -12.094 -11.582 1.00 91.12 69 PHE A CA 1
ATOM 538 C C . PHE A 1 69 ? 23.036 -11.694 -11.429 1.00 91.12 69 PHE A C 1
ATOM 540 O O . PHE A 1 69 ? 22.674 -10.581 -11.811 1.00 91.12 69 PHE A O 1
ATOM 547 N N . TYR A 1 70 ? 22.211 -12.510 -10.764 1.00 93.31 70 TYR A N 1
ATOM 548 C CA . TYR A 1 70 ? 20.832 -12.147 -10.411 1.00 93.31 70 TYR A CA 1
ATOM 549 C C . TYR A 1 70 ? 20.743 -10.849 -9.604 1.00 93.31 70 TYR A C 1
ATOM 551 O O . TYR A 1 70 ? 19.937 -9.969 -9.923 1.00 93.31 70 TYR A O 1
ATOM 559 N N . LYS A 1 71 ? 21.595 -10.693 -8.583 1.00 93.00 71 LYS A N 1
ATOM 560 C CA . LYS A 1 71 ? 21.640 -9.471 -7.763 1.00 93.00 71 LYS A CA 1
ATOM 561 C C . LYS A 1 71 ? 22.012 -8.250 -8.602 1.00 93.00 71 LYS A C 1
ATOM 563 O O . LYS A 1 71 ? 21.305 -7.247 -8.563 1.00 93.00 71 LYS A O 1
ATOM 568 N N . LYS A 1 72 ? 23.055 -8.359 -9.434 1.00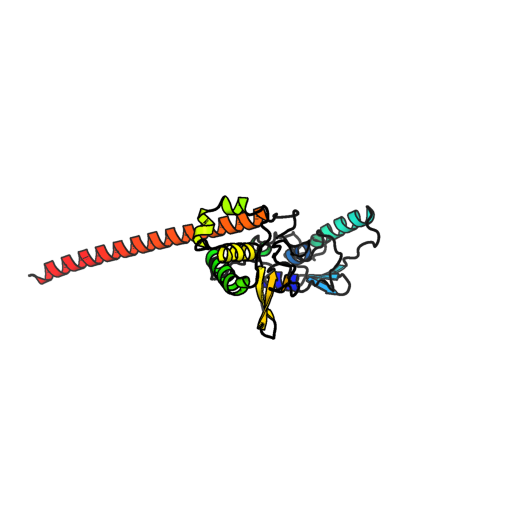 94.69 72 LYS A N 1
ATOM 569 C CA . LYS A 1 72 ? 23.476 -7.280 -10.344 1.00 94.69 72 LYS A CA 1
ATOM 570 C C . LYS A 1 72 ? 22.360 -6.878 -11.308 1.00 94.69 72 LYS A C 1
ATOM 572 O O . LYS A 1 72 ? 22.109 -5.690 -11.491 1.00 94.69 72 LYS A O 1
ATOM 577 N N . VAL A 1 73 ? 21.664 -7.846 -11.909 1.00 95.31 73 VAL A N 1
ATOM 578 C CA . VAL A 1 73 ? 20.537 -7.555 -12.811 1.00 95.31 73 VAL A CA 1
ATOM 579 C C . VAL A 1 73 ? 19.377 -6.909 -12.050 1.00 95.31 73 VAL A C 1
ATOM 581 O O . VAL A 1 73 ? 18.801 -5.940 -12.542 1.00 95.31 73 VAL A O 1
ATOM 584 N N . THR A 1 74 ? 19.078 -7.371 -10.834 1.00 95.50 74 THR A N 1
ATOM 585 C CA . THR A 1 74 ? 18.058 -6.765 -9.963 1.00 95.50 74 THR A CA 1
ATOM 586 C C . THR A 1 74 ? 18.380 -5.302 -9.660 1.00 95.50 74 THR A C 1
ATOM 588 O O . THR A 1 74 ? 17.520 -4.439 -9.823 1.00 95.50 74 THR A O 1
ATOM 591 N N . GLU A 1 75 ? 19.624 -4.987 -9.296 1.00 95.31 75 GLU A N 1
ATOM 592 C CA . GLU A 1 75 ? 20.065 -3.610 -9.047 1.00 95.31 75 GLU A CA 1
ATOM 593 C C . GLU A 1 75 ? 19.983 -2.729 -10.299 1.00 95.31 75 GLU A C 1
ATOM 595 O O . GLU A 1 75 ? 19.560 -1.573 -10.223 1.00 95.31 75 GLU A O 1
ATOM 600 N N . LEU A 1 76 ? 20.360 -3.261 -11.465 1.00 96.44 76 LEU A N 1
ATOM 601 C CA . LEU A 1 76 ? 20.235 -2.546 -12.736 1.00 96.44 76 LEU A CA 1
ATOM 602 C C . LEU A 1 76 ? 18.770 -2.254 -13.073 1.00 96.44 76 LEU A C 1
ATOM 604 O O . LEU A 1 76 ? 18.444 -1.132 -13.458 1.00 96.44 76 LEU A O 1
ATOM 608 N N . LEU A 1 77 ? 17.880 -3.234 -12.904 1.00 97.00 77 LEU A N 1
ATOM 609 C CA . LEU A 1 77 ? 16.445 -3.062 -13.124 1.00 97.00 77 LEU A CA 1
ATOM 610 C C . LEU A 1 77 ? 15.842 -2.065 -12.132 1.00 97.00 77 LEU A C 1
ATOM 612 O O . LEU A 1 77 ? 15.084 -1.192 -12.545 1.00 97.00 77 LEU A O 1
ATOM 616 N N . LYS A 1 78 ? 16.253 -2.112 -10.860 1.00 94.56 78 LYS A N 1
ATOM 617 C CA . LYS A 1 78 ? 15.854 -1.135 -9.840 1.00 94.56 78 LYS A CA 1
ATOM 618 C C . LYS A 1 78 ? 16.266 0.290 -10.213 1.00 94.56 78 LYS A C 1
ATOM 620 O O . LYS A 1 78 ? 15.518 1.222 -9.968 1.00 94.56 78 LYS A O 1
ATOM 625 N N . LYS A 1 79 ? 17.432 0.491 -10.833 1.00 94.12 79 LYS A N 1
ATOM 626 C CA . LYS A 1 79 ? 17.826 1.818 -11.348 1.00 94.12 79 LYS A CA 1
ATOM 627 C C . LYS A 1 79 ? 16.992 2.222 -12.568 1.00 94.12 79 LYS A C 1
ATOM 629 O O . LYS A 1 79 ? 16.590 3.378 -12.685 1.00 94.12 79 LYS A O 1
ATOM 634 N N . LYS A 1 80 ? 16.702 1.267 -13.460 1.00 95.75 80 LYS A N 1
ATOM 635 C CA . LYS A 1 80 ? 15.869 1.490 -14.654 1.00 95.75 80 LYS A CA 1
ATOM 636 C C . LYS A 1 80 ? 14.425 1.840 -14.331 1.00 95.75 80 LYS A C 1
ATOM 638 O O . LYS A 1 80 ? 13.802 2.529 -15.125 1.00 95.75 80 LYS A O 1
ATOM 643 N N . LEU A 1 81 ? 13.906 1.407 -13.190 1.00 94.44 81 LEU A N 1
ATOM 644 C CA . LEU A 1 81 ? 12.587 1.804 -12.716 1.00 94.44 81 LEU A CA 1
ATOM 645 C C . LEU A 1 81 ? 12.393 3.332 -12.765 1.00 94.44 81 LEU A C 1
ATOM 647 O O . LEU A 1 81 ? 11.364 3.789 -13.244 1.00 94.44 81 LEU A O 1
ATOM 651 N N . THR A 1 82 ? 13.388 4.129 -12.375 1.00 92.88 82 THR A N 1
ATOM 652 C CA . THR A 1 82 ? 13.297 5.596 -12.473 1.00 92.88 82 THR A CA 1
ATOM 653 C C . THR A 1 82 ? 13.756 6.110 -13.841 1.00 92.88 82 THR A C 1
ATOM 655 O O . THR A 1 82 ? 13.087 6.937 -14.455 1.00 92.88 82 THR A O 1
ATOM 658 N N . SER A 1 83 ? 14.872 5.596 -14.370 1.00 94.25 83 SER A N 1
ATOM 659 C CA . SER A 1 83 ? 15.491 6.158 -15.581 1.00 94.25 83 SER A CA 1
ATOM 660 C C . SER A 1 83 ? 14.857 5.727 -16.909 1.00 94.25 83 SER A C 1
ATOM 662 O O . SER A 1 83 ? 15.161 6.318 -17.940 1.00 94.25 83 SER A O 1
ATOM 664 N N . ALA A 1 84 ? 13.991 4.707 -16.923 1.00 95.81 84 ALA A N 1
ATOM 665 C CA . ALA A 1 84 ? 13.313 4.245 -18.140 1.00 95.81 84 ALA A CA 1
ATOM 666 C C . ALA A 1 84 ? 12.069 5.074 -18.502 1.00 95.81 84 ALA A C 1
ATOM 668 O O . ALA A 1 84 ? 11.448 4.833 -19.541 1.00 95.81 84 ALA A O 1
ATOM 669 N N . HIS A 1 85 ? 11.677 6.036 -17.666 1.00 95.94 85 HIS A N 1
ATOM 670 C CA . HIS A 1 85 ? 10.674 7.022 -18.049 1.00 95.94 85 HIS A CA 1
ATOM 671 C C . HIS A 1 85 ? 11.204 7.939 -19.162 1.00 95.94 85 HIS A C 1
ATOM 673 O O . HIS A 1 85 ? 12.404 8.168 -19.281 1.00 95.94 85 HIS A O 1
ATOM 679 N N . LYS A 1 86 ? 10.304 8.463 -20.006 1.00 96.00 86 LYS A N 1
ATOM 680 C CA . LYS A 1 86 ? 10.691 9.449 -21.030 1.00 96.00 86 LYS A CA 1
ATOM 681 C C . LYS A 1 86 ? 10.912 10.820 -20.393 1.00 96.00 86 LYS A C 1
ATOM 683 O O . LYS A 1 86 ? 10.261 11.132 -19.395 1.00 96.00 86 LYS A O 1
ATOM 688 N N . VAL A 1 87 ? 11.731 11.638 -21.050 1.00 93.81 87 VAL A N 1
ATOM 689 C CA . VAL A 1 87 ? 11.970 13.040 -20.681 1.00 93.81 87 VAL A CA 1
ATOM 690 C C . VAL A 1 87 ? 10.647 13.792 -20.527 1.00 93.81 87 VAL A C 1
ATOM 692 O O . VAL A 1 87 ? 9.770 13.702 -21.390 1.00 93.81 87 VAL A O 1
ATOM 695 N N . GLY A 1 88 ? 10.505 14.515 -19.417 1.00 89.12 88 GLY A N 1
ATOM 696 C CA . GLY A 1 88 ? 9.299 15.268 -19.066 1.00 89.12 88 GLY A CA 1
ATOM 697 C C . GLY A 1 88 ? 8.222 14.434 -18.366 1.00 89.12 88 GLY A C 1
ATOM 698 O O . GLY A 1 88 ? 7.125 14.929 -18.107 1.00 89.12 88 GLY A O 1
ATOM 699 N N . CYS A 1 89 ? 8.500 13.168 -18.043 1.00 92.06 89 CYS A N 1
ATOM 700 C CA . CYS A 1 89 ? 7.619 12.378 -17.194 1.00 92.06 89 CYS A CA 1
ATOM 701 C C . CYS A 1 89 ? 7.703 12.873 -15.747 1.00 92.06 89 CYS A C 1
ATOM 703 O O . CYS A 1 89 ? 8.788 13.030 -15.197 1.00 92.06 89 CYS A O 1
ATOM 705 N N . VAL A 1 90 ? 6.557 12.987 -15.078 1.00 88.62 90 VAL A N 1
ATOM 706 C CA . VAL A 1 90 ? 6.495 13.306 -13.640 1.00 88.62 90 VAL A CA 1
ATOM 707 C C . VAL A 1 90 ? 7.313 12.331 -12.780 1.00 88.62 90 VAL A C 1
ATOM 709 O O . VAL A 1 90 ? 7.838 12.708 -11.744 1.00 88.62 90 VAL A O 1
ATOM 712 N N . TRP A 1 91 ? 7.474 11.087 -13.232 1.00 89.44 91 TRP A N 1
ATOM 713 C CA . TRP A 1 91 ? 8.202 10.037 -12.519 1.00 89.44 91 TRP A CA 1
ATOM 714 C C . TRP A 1 91 ? 9.705 9.983 -12.837 1.00 89.44 91 TRP A C 1
ATOM 716 O O . TRP A 1 91 ? 10.432 9.257 -12.167 1.00 89.44 91 TRP A O 1
ATOM 726 N N . GLU A 1 92 ? 10.186 10.749 -13.826 1.00 83.69 92 GLU A N 1
ATOM 727 C CA . GLU A 1 92 ? 11.592 10.744 -14.278 1.00 83.69 92 GLU A CA 1
ATOM 728 C C . GLU A 1 92 ? 12.578 11.090 -13.155 1.00 83.69 92 GLU A C 1
ATOM 730 O O . GLU A 1 92 ? 13.662 10.519 -13.076 1.00 83.69 92 GLU A O 1
ATOM 735 N N . HIS A 1 93 ? 12.181 11.985 -12.252 1.00 79.94 93 HIS A N 1
ATOM 736 C CA . HIS A 1 93 ? 13.018 12.439 -11.142 1.00 79.94 93 HIS A CA 1
ATOM 737 C C . HIS A 1 93 ? 12.729 11.697 -9.831 1.00 79.94 93 HIS A C 1
ATOM 739 O O . HIS A 1 93 ? 13.215 12.109 -8.784 1.00 79.94 93 HIS A O 1
ATOM 745 N N . GLY A 1 94 ? 11.941 10.614 -9.880 1.00 71.88 94 GLY A N 1
ATOM 746 C CA . GLY A 1 94 ? 11.634 9.799 -8.707 1.00 71.88 94 GLY A CA 1
ATOM 747 C C . GLY A 1 94 ? 10.903 10.582 -7.620 1.00 71.88 94 GLY A C 1
ATOM 748 O O . GLY A 1 94 ? 11.395 10.661 -6.500 1.00 71.88 94 GLY A O 1
ATOM 749 N N . ILE A 1 95 ? 9.745 11.169 -7.950 1.00 75.62 95 ILE A N 1
ATOM 750 C CA . ILE A 1 95 ? 8.901 11.820 -6.940 1.00 75.62 95 ILE A CA 1
ATOM 751 C C . ILE A 1 95 ? 8.594 10.815 -5.831 1.00 75.62 95 ILE A C 1
ATOM 753 O O . ILE A 1 95 ? 8.098 9.717 -6.102 1.00 75.62 95 ILE A O 1
ATOM 757 N N . ASP A 1 96 ? 8.861 11.221 -4.592 1.00 69.75 96 ASP A N 1
ATOM 758 C CA . ASP A 1 96 ? 8.536 10.414 -3.431 1.00 69.75 96 ASP A CA 1
ATOM 759 C C . ASP A 1 96 ? 7.025 10.209 -3.341 1.00 69.75 96 ASP A C 1
ATOM 761 O O . ASP A 1 96 ? 6.211 11.137 -3.346 1.00 69.75 96 ASP A O 1
ATOM 765 N N . CYS A 1 97 ? 6.659 8.940 -3.255 1.00 71.00 97 CYS A N 1
ATOM 766 C CA . CYS A 1 97 ? 5.303 8.514 -3.005 1.00 71.00 97 CYS A CA 1
ATOM 767 C C . CYS A 1 97 ? 4.840 9.042 -1.633 1.00 71.00 97 CYS A C 1
ATOM 769 O O . CYS A 1 97 ? 5.549 8.840 -0.645 1.00 71.00 97 CYS A O 1
ATOM 771 N N . PRO A 1 98 ? 3.655 9.672 -1.523 1.00 79.00 98 PRO A N 1
ATOM 772 C CA . PRO A 1 98 ? 3.159 10.133 -0.234 1.00 79.00 98 PRO A CA 1
ATOM 773 C C . PRO A 1 98 ? 3.046 8.991 0.782 1.00 79.00 98 PRO A C 1
ATOM 775 O O . PRO A 1 98 ? 2.568 7.907 0.453 1.00 79.00 98 PRO A O 1
ATOM 778 N N . ASP A 1 99 ? 3.401 9.253 2.041 1.00 73.75 99 ASP A N 1
ATOM 779 C CA . ASP A 1 99 ? 3.394 8.254 3.123 1.00 73.75 99 ASP A CA 1
ATOM 780 C C . ASP A 1 99 ? 2.058 7.507 3.267 1.00 73.75 99 ASP A C 1
ATOM 782 O O . ASP A 1 99 ? 2.024 6.312 3.562 1.00 73.75 99 ASP A O 1
ATOM 786 N N . TYR A 1 100 ? 0.939 8.191 3.021 1.00 77.12 100 TYR A N 1
ATOM 787 C CA . TYR A 1 100 ? -0.392 7.600 3.142 1.00 77.12 100 TYR A CA 1
ATOM 788 C C . TYR A 1 100 ? -0.690 6.530 2.078 1.00 77.12 100 TYR A C 1
ATOM 790 O O . TYR A 1 100 ? -1.614 5.732 2.244 1.00 77.12 100 TYR A O 1
ATOM 798 N N . PHE A 1 101 ? 0.097 6.455 1.000 1.00 81.44 101 PHE A N 1
ATOM 799 C CA . PHE A 1 101 ? 0.029 5.336 0.060 1.00 81.44 101 PHE A CA 1
ATOM 800 C C . PHE A 1 101 ? 0.549 4.044 0.699 1.00 81.44 101 PHE A C 1
ATOM 802 O O . PHE A 1 101 ? 0.093 2.972 0.317 1.00 81.44 101 PHE A O 1
ATOM 809 N N . LEU A 1 102 ? 1.464 4.134 1.672 1.00 77.56 102 LEU A N 1
ATOM 810 C CA . LEU A 1 102 ? 2.079 2.983 2.342 1.00 77.56 102 LEU A CA 1
ATOM 811 C C . LEU A 1 102 ? 1.194 2.417 3.457 1.00 77.56 102 LEU A C 1
ATOM 813 O O . LEU A 1 102 ? 1.234 1.221 3.727 1.00 77.56 102 LEU A O 1
ATOM 817 N N . THR A 1 103 ? 0.368 3.260 4.078 1.00 76.56 103 THR A N 1
ATOM 818 C CA . THR A 1 103 ? -0.636 2.847 5.075 1.00 76.56 103 THR A CA 1
ATOM 819 C C . THR A 1 103 ? -1.984 2.507 4.433 1.00 76.56 103 THR A C 1
ATOM 821 O O . THR A 1 103 ? -2.806 1.794 5.002 1.00 76.56 103 THR A O 1
ATOM 824 N N . GLY A 1 104 ? -2.229 2.999 3.219 1.00 76.94 104 GLY A N 1
ATOM 825 C CA . GLY A 1 104 ? -3.512 2.868 2.537 1.00 76.94 104 GLY A CA 1
ATOM 826 C C . GLY A 1 104 ? -4.589 3.779 3.121 1.00 76.94 104 GLY A C 1
ATOM 827 O O . GLY A 1 104 ? -5.779 3.536 2.946 1.00 76.94 104 GLY A O 1
ATOM 828 N N . GLU A 1 105 ? -4.153 4.829 3.812 1.00 79.25 105 GLU A N 1
ATOM 829 C CA . GLU A 1 105 ? -4.980 5.770 4.556 1.00 79.25 105 GLU A CA 1
ATOM 830 C C . GLU A 1 105 ? -5.056 7.112 3.839 1.00 79.25 105 GLU A C 1
ATOM 832 O O . GLU A 1 105 ? -4.690 8.152 4.392 1.00 79.25 105 GLU A O 1
ATOM 837 N N . ALA A 1 106 ? -5.501 7.090 2.584 1.00 75.31 106 ALA A N 1
ATOM 838 C CA . ALA A 1 106 ? -5.607 8.309 1.802 1.00 75.31 106 ALA A CA 1
ATOM 839 C C . ALA A 1 106 ? -6.437 9.378 2.521 1.00 75.31 106 ALA A C 1
ATOM 841 O O . ALA A 1 106 ? -7.489 9.049 3.082 1.00 75.31 106 ALA A O 1
ATOM 842 N N . PRO A 1 107 ? -5.993 10.649 2.495 1.00 71.25 107 PRO A N 1
ATOM 843 C CA . PRO A 1 107 ? -6.801 11.752 2.977 1.00 71.25 107 PRO A CA 1
ATOM 844 C C . PRO A 1 107 ? -8.169 11.708 2.301 1.00 71.25 107 PRO A C 1
ATOM 846 O O . PRO A 1 107 ? -8.273 11.677 1.074 1.00 71.25 107 PRO A O 1
ATOM 849 N N . ASN A 1 108 ? -9.217 11.667 3.109 1.00 73.81 108 ASN A N 1
ATOM 850 C CA . ASN A 1 108 ? -10.591 11.752 2.653 1.00 73.81 108 ASN A CA 1
ATOM 851 C C . ASN A 1 108 ? -11.396 12.598 3.642 1.00 73.81 108 ASN A C 1
ATOM 853 O O . ASN A 1 108 ? -10.828 13.209 4.547 1.00 73.81 108 ASN A O 1
ATOM 857 N N . GLU A 1 109 ? -12.706 12.680 3.434 1.00 67.00 109 GLU A N 1
ATOM 858 C CA . GLU A 1 109 ? -13.588 13.497 4.269 1.00 67.00 109 GLU A CA 1
ATOM 859 C C . GLU A 1 109 ? -13.630 13.025 5.735 1.00 67.00 109 GLU A C 1
ATOM 861 O O . GLU A 1 109 ? -13.776 13.836 6.649 1.00 67.00 109 GLU A O 1
ATOM 866 N N . LEU A 1 110 ? -13.439 11.723 5.978 1.00 74.12 110 LEU A N 1
ATOM 867 C CA . LEU A 1 110 ? -13.336 11.149 7.318 1.00 74.12 110 LEU A CA 1
ATOM 868 C C . LEU A 1 110 ? -11.912 11.313 7.867 1.00 74.12 110 LEU A C 1
ATOM 870 O O . LEU A 1 110 ? -10.924 11.077 7.175 1.00 74.12 110 LEU A O 1
ATOM 874 N N . THR A 1 111 ? -11.793 11.643 9.152 1.00 82.19 111 THR A N 1
ATOM 875 C CA . THR A 1 111 ? -10.496 11.624 9.848 1.00 82.19 111 THR A CA 1
ATOM 876 C C . THR A 1 111 ? -9.920 10.208 9.868 1.00 82.19 111 THR A C 1
ATOM 878 O O . THR A 1 111 ? -10.667 9.226 9.826 1.00 82.19 111 THR A O 1
ATOM 881 N N . LEU A 1 112 ? -8.594 10.075 9.961 1.00 79.19 112 LEU A N 1
ATOM 882 C CA . LEU A 1 112 ? -7.957 8.768 10.146 1.00 79.19 112 LEU A CA 1
ATOM 883 C C . LEU A 1 112 ? -8.503 8.064 11.395 1.00 79.19 112 LEU A C 1
ATOM 885 O O . LEU A 1 112 ? -8.762 6.863 11.350 1.00 79.19 112 LEU A O 1
ATOM 889 N N . GLU A 1 113 ? -8.738 8.820 12.471 1.00 79.75 113 GLU A N 1
ATOM 890 C CA . GLU A 1 113 ? -9.438 8.340 13.669 1.00 79.75 113 GLU A CA 1
ATOM 891 C C . GLU A 1 113 ? -10.798 7.718 13.306 1.00 79.75 113 GLU A C 1
ATOM 893 O O . GLU A 1 113 ? -11.053 6.557 13.612 1.00 79.75 113 GLU A O 1
ATOM 898 N N . GLY A 1 114 ? -11.650 8.448 12.579 1.00 80.62 114 GLY A N 1
ATOM 899 C CA . GLY A 1 114 ? -12.971 7.964 12.177 1.00 80.62 114 GLY A CA 1
ATOM 900 C C . GLY A 1 114 ? -12.907 6.711 11.302 1.00 80.62 114 GLY A C 1
ATOM 901 O O . GLY A 1 114 ? -13.677 5.774 11.513 1.00 80.62 114 GLY A O 1
ATOM 902 N N . ARG A 1 115 ? -11.955 6.651 10.362 1.00 85.50 115 ARG A N 1
ATOM 903 C CA . ARG A 1 115 ? -11.742 5.469 9.512 1.00 85.50 115 ARG A CA 1
ATOM 904 C C . ARG A 1 115 ? -11.300 4.255 10.316 1.00 85.50 115 ARG A C 1
ATOM 906 O O . ARG A 1 115 ? -11.837 3.169 10.113 1.00 85.50 115 ARG A O 1
ATOM 913 N N . LEU A 1 116 ? -10.347 4.433 11.229 1.00 83.31 116 LEU A N 1
ATOM 914 C CA . LEU A 1 116 ? -9.871 3.372 12.113 1.00 83.31 116 LEU A CA 1
ATOM 915 C C . LEU A 1 116 ? -10.981 2.859 13.025 1.00 83.31 116 LEU A C 1
ATOM 917 O O . LEU A 1 116 ? -11.172 1.649 13.092 1.00 83.31 116 LEU A O 1
ATOM 921 N N . SER A 1 117 ? -11.743 3.758 13.653 1.00 83.31 117 SER A N 1
ATOM 922 C CA . SER A 1 117 ? -12.889 3.404 14.495 1.00 83.31 117 SER A CA 1
ATOM 923 C C . SER A 1 117 ? -13.942 2.629 13.714 1.00 83.31 117 SER A C 1
ATOM 925 O O . SER A 1 117 ? -14.386 1.575 14.157 1.00 83.31 117 SER A O 1
ATOM 927 N N . SER A 1 118 ? -14.320 3.119 12.531 1.00 87.25 118 SER A N 1
ATOM 928 C CA . SER A 1 118 ? -15.356 2.494 11.707 1.00 87.25 118 SER A CA 1
ATOM 929 C C . SER A 1 118 ? -14.924 1.109 11.216 1.00 87.25 118 SER A C 1
ATOM 931 O O . SER A 1 118 ? -15.668 0.142 11.362 1.00 87.25 118 SER A O 1
ATOM 933 N N . ARG A 1 119 ? -13.680 0.985 10.740 1.00 88.94 119 ARG A N 1
ATOM 934 C CA . ARG A 1 119 ? -13.090 -0.294 10.327 1.00 88.94 119 ARG A CA 1
ATOM 935 C C . ARG A 1 119 ? -12.956 -1.271 11.493 1.00 88.94 119 ARG A C 1
ATOM 937 O O . ARG A 1 119 ? -13.332 -2.425 11.348 1.00 88.94 119 ARG A O 1
ATOM 944 N N . SER A 1 120 ? -12.446 -0.824 12.639 1.00 86.81 120 SER A N 1
ATOM 945 C CA . SER A 1 120 ? -12.339 -1.651 13.847 1.00 86.81 120 SER A CA 1
ATOM 946 C C . SER A 1 120 ? -13.715 -2.159 14.285 1.00 86.81 120 SER A C 1
ATOM 948 O O . SER A 1 120 ? -13.890 -3.351 14.514 1.00 86.81 120 SER A O 1
ATOM 950 N N . MET A 1 121 ? -14.722 -1.283 14.307 1.00 86.19 121 MET A N 1
ATOM 951 C CA . MET A 1 121 ? -16.094 -1.642 14.661 1.00 86.19 121 MET A CA 1
ATOM 952 C C . MET A 1 121 ? -16.713 -2.652 13.687 1.00 86.19 121 MET A C 1
ATOM 954 O O . MET A 1 121 ? -17.391 -3.578 14.121 1.00 86.19 121 MET A O 1
ATOM 958 N N . GLU A 1 122 ? -16.490 -2.505 12.379 1.00 87.25 122 GLU A N 1
ATOM 959 C CA . GLU A 1 122 ? -16.989 -3.479 11.402 1.00 87.25 122 GLU A CA 1
ATOM 960 C C . GLU A 1 122 ? -16.326 -4.846 11.607 1.00 87.25 122 GLU A C 1
ATOM 962 O O . GLU A 1 122 ? -16.996 -5.876 11.628 1.00 87.25 122 GLU A O 1
ATOM 967 N N . ILE A 1 123 ? -15.008 -4.874 11.803 1.00 85.12 123 ILE A N 1
ATOM 968 C CA . ILE A 1 123 ? -14.278 -6.127 11.992 1.00 85.12 123 ILE A CA 1
ATOM 969 C C . ILE A 1 123 ? -14.693 -6.783 13.328 1.00 85.12 123 ILE A C 1
ATOM 971 O O . ILE A 1 123 ? -14.914 -7.994 13.358 1.00 85.12 123 ILE A O 1
ATOM 975 N N . SER A 1 124 ? -14.884 -6.020 14.415 1.00 81.44 124 SER A N 1
ATOM 976 C CA . SER A 1 124 ? -15.253 -6.563 15.737 1.00 81.44 124 SER A CA 1
ATOM 977 C C . SER A 1 124 ? -16.605 -7.280 15.739 1.00 81.44 124 SER A C 1
ATOM 979 O O . SER A 1 124 ? -16.749 -8.304 16.405 1.00 81.44 124 SER A O 1
ATOM 981 N N . GLN A 1 125 ? -17.561 -6.820 14.927 1.00 82.00 125 GLN A N 1
ATOM 982 C CA . GLN A 1 125 ? -18.863 -7.475 14.737 1.00 82.00 125 GLN A CA 1
ATOM 983 C C . GLN A 1 125 ? -18.752 -8.871 14.107 1.00 82.00 125 GLN A C 1
ATOM 985 O O . GLN A 1 125 ? -19.667 -9.681 14.240 1.00 82.00 125 GLN A O 1
ATOM 990 N N . HIS A 1 126 ? -17.638 -9.162 13.432 1.00 78.12 126 HIS A N 1
ATOM 991 C CA . HIS A 1 126 ? -17.429 -10.402 12.691 1.00 78.12 126 HIS A CA 1
ATOM 992 C C . HIS A 1 126 ? -16.306 -11.289 13.259 1.00 78.12 126 HIS A C 1
ATOM 994 O O . HIS A 1 126 ? -16.220 -12.452 12.881 1.00 78.12 126 HIS A O 1
ATOM 1000 N N . ILE A 1 127 ? -15.475 -10.785 14.181 1.00 72.06 127 ILE A N 1
ATOM 1001 C CA . ILE A 1 127 ? -14.346 -11.522 14.783 1.00 72.06 127 ILE A CA 1
ATOM 1002 C C . ILE A 1 127 ? -14.768 -12.554 15.830 1.00 72.06 127 ILE A C 1
ATOM 1004 O O . ILE A 1 127 ? -13.978 -13.442 16.117 1.00 72.06 127 ILE A O 1
ATOM 1008 N N . ALA A 1 128 ? -15.975 -12.503 16.401 1.00 57.09 128 ALA A N 1
ATOM 1009 C CA . ALA A 1 128 ? -16.398 -13.460 17.439 1.00 57.09 128 ALA A CA 1
ATOM 1010 C C . ALA A 1 128 ? -16.330 -14.948 17.002 1.00 57.09 128 ALA A C 1
ATOM 1012 O O . ALA A 1 128 ? -16.459 -15.844 17.830 1.00 57.09 128 ALA A O 1
ATOM 1013 N N . THR A 1 129 ? -16.098 -15.221 15.715 1.00 53.38 129 THR A N 1
ATOM 1014 C CA . THR A 1 129 ? -15.757 -16.540 15.165 1.00 53.38 129 THR A CA 1
ATOM 1015 C C . THR A 1 129 ? -14.316 -17.005 15.437 1.00 53.38 129 THR A C 1
ATOM 1017 O O . THR A 1 129 ? -14.015 -18.172 15.203 1.00 53.38 129 THR A O 1
ATOM 1020 N N . PHE A 1 130 ? -13.408 -16.136 15.887 1.00 52.59 130 PHE A N 1
ATOM 1021 C CA . PHE A 1 130 ? -12.040 -16.479 16.276 1.00 52.59 130 PHE A CA 1
ATOM 1022 C C . PHE A 1 130 ? -12.006 -16.775 17.781 1.00 52.59 130 PHE A C 1
ATOM 1024 O O . PHE A 1 130 ? -12.204 -15.873 18.590 1.00 52.59 130 PHE A O 1
ATOM 1031 N N . GLU A 1 131 ? -11.753 -18.029 18.173 1.00 46.50 131 GLU A N 1
ATOM 1032 C CA . GLU A 1 131 ? -11.638 -18.390 19.597 1.00 46.50 131 GLU A CA 1
ATOM 1033 C C . GLU A 1 131 ? -10.479 -17.646 20.283 1.00 46.50 131 GLU A C 1
ATOM 1035 O O . GLU A 1 131 ? -10.626 -17.242 21.433 1.00 46.50 131 GLU A O 1
ATOM 1040 N N . HIS A 1 132 ? -9.363 -17.409 19.579 1.00 47.97 132 HIS A N 1
ATOM 1041 C CA . HIS A 1 132 ? -8.214 -16.649 20.070 1.00 47.97 132 HIS A CA 1
ATOM 1042 C C . HIS A 1 132 ? -7.497 -15.892 18.925 1.00 47.97 132 HIS A C 1
ATOM 1044 O O . HIS A 1 132 ? -7.732 -16.096 17.734 1.00 47.97 132 HIS A O 1
ATOM 1050 N N . ILE A 1 133 ? -6.590 -14.987 19.279 1.00 51.59 133 ILE A N 1
ATOM 1051 C CA . ILE A 1 133 ? -5.494 -14.547 18.412 1.00 51.59 133 ILE A CA 1
ATOM 1052 C C . ILE A 1 133 ? -4.224 -14.998 19.112 1.00 51.59 133 ILE A C 1
ATOM 1054 O O . ILE A 1 133 ? -4.144 -14.907 20.334 1.00 51.59 133 ILE A O 1
ATOM 1058 N N . GLU A 1 134 ? -3.260 -15.529 18.362 1.00 50.34 134 GLU A N 1
ATOM 1059 C CA . GLU A 1 134 ? -1.938 -15.806 18.919 1.00 50.34 134 GLU A CA 1
ATOM 1060 C C . GLU A 1 134 ? -1.387 -14.481 19.444 1.00 50.34 134 GLU A C 1
ATOM 1062 O O . GLU A 1 134 ? -1.158 -13.560 18.658 1.00 50.34 134 GLU A O 1
ATOM 1067 N N . GLU A 1 135 ? -1.258 -14.370 20.771 1.00 44.59 135 GLU A N 1
ATOM 1068 C CA . GLU A 1 135 ? -0.584 -13.262 21.443 1.00 44.59 135 GLU A CA 1
ATOM 1069 C C . GLU A 1 135 ? 0.776 -13.079 20.772 1.00 44.59 135 GLU A C 1
ATOM 1071 O O . GLU A 1 135 ? 1.686 -13.889 20.938 1.00 44.59 135 GLU A O 1
ATOM 1076 N N . PHE A 1 136 ? 0.894 -12.048 19.940 1.00 48.72 136 PHE A N 1
ATOM 1077 C CA . PHE A 1 136 ? 2.151 -11.711 19.300 1.00 48.72 136 PHE A CA 1
ATOM 1078 C C . PHE A 1 136 ? 2.808 -10.582 20.085 1.00 48.72 136 PHE A C 1
ATOM 1080 O O . PHE A 1 136 ? 2.134 -9.656 20.536 1.00 48.72 136 PHE A O 1
ATOM 1087 N N . GLU A 1 137 ? 4.133 -10.633 20.192 1.00 44.66 137 GLU A N 1
ATOM 1088 C CA . GLU A 1 137 ? 5.025 -9.743 20.960 1.00 44.66 137 GLU A CA 1
ATOM 1089 C C . GLU A 1 137 ? 4.930 -8.237 20.613 1.00 44.66 137 GLU A C 1
ATOM 1091 O O . GLU A 1 137 ? 5.684 -7.418 21.125 1.00 44.66 137 GLU A O 1
ATOM 1096 N N . MET A 1 138 ? 3.988 -7.822 19.763 1.00 47.12 138 MET A N 1
ATOM 1097 C CA . MET A 1 138 ? 3.748 -6.422 19.392 1.00 47.12 138 MET A CA 1
ATOM 1098 C C . MET A 1 138 ? 2.581 -5.778 20.151 1.00 47.12 138 MET A C 1
ATOM 1100 O O . MET A 1 138 ? 2.107 -4.692 19.818 1.00 47.12 138 MET A O 1
ATOM 1104 N N . VAL A 1 139 ? 2.141 -6.453 21.206 1.00 50.91 139 VAL A N 1
ATOM 1105 C CA . VAL A 1 139 ? 1.262 -5.908 22.229 1.00 50.91 139 VAL A CA 1
ATOM 1106 C C . VAL A 1 139 ? 1.991 -4.824 23.046 1.00 50.91 139 VAL A C 1
ATOM 1108 O O . VAL A 1 139 ? 1.337 -3.913 23.538 1.00 50.91 139 VAL A O 1
ATOM 1111 N N . ASP A 1 140 ? 3.327 -4.820 23.120 1.00 49.81 140 ASP A N 1
ATOM 1112 C CA . ASP A 1 140 ? 4.072 -3.878 23.970 1.00 49.81 140 ASP A CA 1
ATOM 1113 C C . ASP A 1 140 ? 4.161 -2.445 23.415 1.00 49.81 140 ASP A C 1
ATOM 1115 O O . ASP A 1 140 ? 4.021 -1.499 24.188 1.00 49.81 140 ASP A O 1
ATOM 1119 N N . SER A 1 141 ? 4.304 -2.235 22.096 1.00 46.12 141 SER A N 1
ATOM 1120 C CA . SER A 1 141 ? 4.319 -0.869 21.525 1.00 46.12 141 SER A CA 1
ATOM 1121 C C . SER A 1 141 ? 2.936 -0.208 21.544 1.00 46.12 141 SER A C 1
ATOM 1123 O O . SER A 1 141 ? 2.815 1.012 21.672 1.00 46.12 141 SER A O 1
ATOM 1125 N N . ILE A 1 142 ? 1.873 -1.012 21.476 1.00 50.56 142 ILE A N 1
ATOM 1126 C CA . ILE A 1 142 ? 0.488 -0.539 21.525 1.00 50.56 142 ILE A CA 1
ATOM 1127 C C . ILE A 1 142 ? 0.018 -0.398 22.982 1.00 50.56 142 ILE A C 1
ATOM 1129 O O . ILE A 1 142 ? -0.577 0.627 23.314 1.00 50.56 142 ILE A O 1
ATOM 1133 N N . LYS A 1 143 ? 0.402 -1.307 23.896 1.00 52.84 143 LYS A N 1
ATOM 1134 C CA . LYS A 1 143 ? 0.260 -1.121 25.358 1.00 52.84 143 LYS A CA 1
ATOM 1135 C C . LYS A 1 143 ? 1.021 0.110 25.854 1.00 52.84 143 LYS A C 1
ATOM 1137 O O . LYS A 1 143 ? 0.498 0.829 26.704 1.00 52.84 143 LYS A O 1
ATOM 1142 N N . ALA A 1 144 ? 2.200 0.411 25.299 1.00 52.25 144 ALA A N 1
ATOM 1143 C CA . ALA A 1 144 ? 2.933 1.650 25.587 1.00 52.25 144 ALA A CA 1
ATOM 1144 C C . ALA A 1 144 ? 2.141 2.914 25.192 1.00 52.25 144 ALA A C 1
ATOM 1146 O O . ALA A 1 144 ? 2.387 3.995 25.723 1.00 52.25 144 ALA A O 1
ATOM 1147 N N . ASN A 1 145 ? 1.133 2.768 24.326 1.00 54.97 145 ASN A N 1
ATOM 1148 C CA . ASN A 1 145 ? 0.184 3.798 23.923 1.00 54.97 145 ASN A CA 1
ATOM 1149 C C . ASN A 1 145 ? -1.230 3.541 24.493 1.00 54.97 145 ASN A C 1
ATOM 1151 O O . ASN A 1 145 ? -2.234 3.768 23.816 1.00 54.97 145 ASN A O 1
ATOM 1155 N N . ALA A 1 146 ? -1.339 3.107 25.756 1.00 55.41 146 ALA A N 1
ATOM 1156 C CA . ALA A 1 146 ? -2.609 2.818 26.442 1.00 55.41 146 ALA A CA 1
ATOM 1157 C C . ALA A 1 146 ? -3.668 3.945 26.357 1.00 55.41 146 ALA A C 1
ATOM 1159 O O . ALA A 1 146 ? -4.870 3.671 26.365 1.00 55.41 146 ALA A O 1
ATOM 1160 N N . ASN A 1 147 ? -3.236 5.206 26.233 1.00 56.72 147 ASN A N 1
ATOM 1161 C CA . ASN A 1 147 ? -4.109 6.376 26.060 1.00 56.72 147 ASN A CA 1
ATOM 1162 C C . ASN A 1 147 ? -4.768 6.468 24.671 1.00 56.72 147 ASN A C 1
ATOM 1164 O O . ASN A 1 147 ? -5.742 7.197 24.514 1.00 56.72 147 ASN A O 1
ATOM 1168 N N . LEU A 1 148 ? -4.227 5.782 23.661 1.00 57.53 148 LEU A N 1
ATOM 1169 C CA . LEU A 1 148 ? -4.806 5.713 22.319 1.00 57.53 148 LEU A CA 1
ATOM 1170 C C . LEU A 1 148 ? -5.779 4.545 22.210 1.00 57.53 148 LEU A C 1
ATOM 1172 O O . LEU A 1 148 ? -6.858 4.723 21.662 1.00 57.53 148 LEU A O 1
ATOM 1176 N N . ILE A 1 149 ? -5.478 3.398 22.826 1.00 57.78 149 ILE A N 1
ATOM 1177 C CA . ILE A 1 149 ? -6.421 2.268 22.910 1.00 57.78 149 ILE A CA 1
ATOM 1178 C C . ILE A 1 149 ? -7.745 2.710 23.554 1.00 57.78 149 ILE A C 1
ATOM 1180 O O . ILE A 1 149 ? -8.815 2.360 23.061 1.00 57.78 149 ILE A O 1
ATOM 1184 N N . SER A 1 150 ? -7.693 3.544 24.600 1.00 61.00 150 SER A N 1
ATOM 1185 C CA . SER A 1 150 ? -8.897 4.065 25.262 1.00 61.00 150 SER A CA 1
ATOM 1186 C C . SER A 1 150 ? -9.742 5.016 24.404 1.00 61.00 150 SER A C 1
ATOM 1188 O O . SER A 1 150 ? -10.897 5.253 24.755 1.00 61.00 150 SER A O 1
ATOM 1190 N N . LEU A 1 151 ? -9.211 5.552 23.296 1.00 61.47 151 LEU A N 1
ATOM 1191 C CA . LEU A 1 151 ? -9.994 6.328 22.324 1.00 61.47 151 LEU A CA 1
ATOM 1192 C C . LEU A 1 151 ? -10.819 5.431 21.392 1.00 61.47 151 LEU A C 1
ATOM 1194 O O . LEU A 1 151 ? -11.838 5.879 20.874 1.00 61.47 151 LEU A O 1
ATOM 1198 N N . PHE A 1 152 ? -10.388 4.185 21.179 1.00 57.78 152 PHE A N 1
ATOM 1199 C CA . PHE A 1 152 ? -10.921 3.312 20.128 1.00 57.78 152 PHE A CA 1
ATOM 1200 C C . PHE A 1 152 ? -11.673 2.081 20.643 1.00 57.78 152 PHE A C 1
ATOM 1202 O O . PHE A 1 152 ? -12.572 1.605 19.954 1.00 57.78 152 PHE A O 1
ATOM 1209 N N . ALA A 1 153 ? -11.334 1.562 21.824 1.00 57.34 153 ALA A N 1
ATOM 1210 C CA . ALA A 1 153 ? -11.924 0.344 22.374 1.00 57.34 153 ALA A CA 1
ATOM 1211 C C . ALA A 1 153 ? -12.375 0.560 23.823 1.00 57.34 153 ALA A C 1
ATOM 1213 O O . ALA A 1 153 ? -11.640 1.103 24.652 1.00 57.34 153 ALA A O 1
ATOM 1214 N N . LYS A 1 154 ? -13.562 0.057 24.175 1.00 57.50 154 LYS A N 1
ATOM 1215 C CA . LYS A 1 154 ? -14.094 0.053 25.548 1.00 57.50 154 LYS A CA 1
ATOM 1216 C C . LYS A 1 154 ? -13.4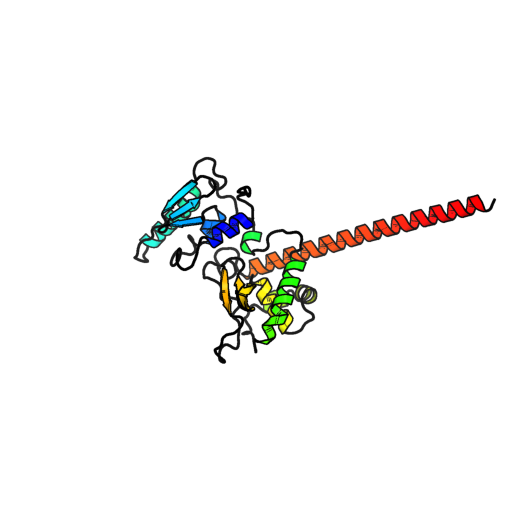33 -1.015 26.440 1.00 57.50 154 LYS A C 1
ATOM 1218 O O . LYS A 1 154 ? -14.007 -1.397 27.455 1.00 57.50 154 LYS A O 1
ATOM 1223 N N . ARG A 1 155 ? -12.205 -1.443 26.112 1.00 58.66 155 ARG A N 1
ATOM 1224 C CA . ARG A 1 155 ? -11.391 -2.442 26.835 1.00 58.66 155 ARG A CA 1
ATOM 1225 C C . ARG A 1 155 ? -12.041 -3.830 26.934 1.00 58.66 155 ARG A C 1
ATOM 1227 O O . ARG A 1 155 ? -12.042 -4.438 28.002 1.00 58.66 155 ARG A O 1
ATOM 1234 N N . ASN A 1 156 ? -12.607 -4.339 25.836 1.00 67.81 156 ASN A N 1
ATOM 1235 C CA . ASN A 1 156 ? -12.850 -5.780 25.692 1.00 67.81 156 ASN A CA 1
ATOM 1236 C C . ASN A 1 156 ? -11.897 -6.374 24.640 1.00 67.81 156 ASN A C 1
ATOM 1238 O O . ASN A 1 156 ? -11.466 -5.683 23.715 1.00 67.81 156 ASN A O 1
ATOM 1242 N N . SER A 1 157 ? -11.558 -7.656 24.789 1.00 69.31 157 SER A N 1
ATOM 1243 C CA . SER A 1 157 ? -10.525 -8.327 23.984 1.00 69.31 157 SER A CA 1
ATOM 1244 C C . SER A 1 157 ? -10.843 -8.387 22.484 1.00 69.31 157 SER A C 1
ATOM 1246 O O . SER A 1 157 ? -9.925 -8.411 21.661 1.00 69.31 157 SER A O 1
ATOM 1248 N N . VAL A 1 158 ? -12.128 -8.381 22.111 1.00 73.12 158 VAL A N 1
ATOM 1249 C CA . VAL A 1 158 ? -12.588 -8.435 20.713 1.00 73.12 158 VAL A CA 1
ATOM 1250 C C . VAL A 1 158 ? -12.400 -7.088 20.016 1.00 73.12 158 VAL A C 1
ATOM 1252 O O . VAL A 1 158 ? -11.898 -7.043 18.895 1.00 73.12 158 VAL A O 1
ATOM 1255 N N . GLU A 1 159 ? -12.762 -5.984 20.668 1.00 75.81 159 GLU A N 1
ATOM 1256 C CA . GLU A 1 159 ? -12.557 -4.632 20.135 1.00 75.81 159 GLU A CA 1
ATOM 1257 C C . GLU A 1 159 ? -11.070 -4.288 20.014 1.00 75.81 159 GLU A C 1
ATOM 1259 O O . GLU A 1 159 ? -10.654 -3.704 19.015 1.00 75.81 159 GLU A O 1
ATOM 1264 N N . GLU A 1 160 ? -10.257 -4.692 20.992 1.00 74.44 160 GLU A N 1
ATOM 1265 C CA . GLU A 1 160 ? -8.802 -4.531 20.926 1.00 74.44 160 GLU A CA 1
ATOM 1266 C C . GLU A 1 160 ? -8.228 -5.303 19.737 1.00 74.44 160 GLU A C 1
ATOM 1268 O O . GLU A 1 160 ? -7.524 -4.738 18.903 1.00 74.44 160 GLU A O 1
ATOM 1273 N N . THR A 1 161 ? -8.609 -6.572 19.598 1.00 74.50 161 THR A N 1
ATOM 1274 C CA . THR A 1 161 ? -8.262 -7.417 18.452 1.00 74.50 161 THR A CA 1
ATOM 1275 C C . THR A 1 161 ? -8.627 -6.770 17.115 1.00 74.50 161 THR A C 1
ATOM 1277 O O . THR A 1 161 ? -7.802 -6.701 16.200 1.00 74.50 161 THR A O 1
ATOM 1280 N N . ALA A 1 162 ? -9.858 -6.284 16.985 1.00 80.75 162 ALA A N 1
ATOM 1281 C CA . ALA A 1 162 ? -10.332 -5.669 15.756 1.00 80.75 162 ALA A CA 1
ATOM 1282 C C . ALA A 1 162 ? -9.547 -4.403 15.407 1.00 80.75 162 ALA A C 1
ATOM 1284 O O . ALA A 1 162 ? -9.218 -4.179 14.238 1.00 80.75 162 ALA A O 1
ATOM 1285 N N . LEU A 1 163 ? -9.176 -3.623 16.426 1.00 81.06 163 LEU A N 1
ATOM 1286 C CA . LEU A 1 163 ? -8.320 -2.459 16.271 1.00 81.06 163 LEU A CA 1
ATOM 1287 C C . LEU A 1 163 ? -6.932 -2.859 15.768 1.00 81.06 163 LEU A C 1
ATOM 1289 O O . LEU A 1 163 ? -6.440 -2.237 14.828 1.00 81.06 163 LEU A O 1
ATOM 1293 N N . TYR A 1 164 ? -6.325 -3.919 16.314 1.00 79.12 164 TYR A N 1
ATOM 1294 C CA . TYR A 1 164 ? -5.049 -4.428 15.805 1.00 79.12 164 TYR A CA 1
ATOM 1295 C C . TYR A 1 164 ? -5.164 -4.825 14.332 1.00 79.12 164 TYR A C 1
ATOM 1297 O O . TYR A 1 164 ? -4.366 -4.366 13.519 1.00 79.12 164 TYR A O 1
ATOM 1305 N N . ILE A 1 165 ? -6.173 -5.610 13.950 1.00 83.62 165 ILE A N 1
ATOM 1306 C CA . ILE A 1 165 ? -6.375 -6.011 12.548 1.00 83.62 165 ILE A CA 1
ATOM 1307 C C . ILE A 1 165 ? -6.514 -4.770 11.644 1.00 83.62 165 ILE A C 1
ATOM 1309 O O . ILE A 1 165 ? -5.817 -4.659 10.632 1.00 83.62 165 ILE A O 1
ATOM 1313 N N . ALA A 1 166 ? -7.331 -3.794 12.052 1.00 87.12 166 ALA A N 1
ATOM 1314 C CA . ALA A 1 166 ? -7.532 -2.533 11.341 1.00 87.12 166 ALA A CA 1
ATOM 1315 C C . ALA A 1 166 ? -6.233 -1.716 11.189 1.00 87.12 166 ALA A C 1
ATOM 1317 O O . ALA A 1 166 ? -5.943 -1.208 10.105 1.00 87.12 166 ALA A O 1
ATOM 1318 N N . MET A 1 167 ? -5.436 -1.602 12.253 1.00 82.19 167 MET A N 1
ATOM 1319 C CA . MET A 1 167 ? -4.175 -0.850 12.262 1.00 82.19 167 MET A CA 1
ATOM 1320 C C . MET A 1 167 ? -3.091 -1.469 11.381 1.00 82.19 167 MET A C 1
ATOM 1322 O O . MET A 1 167 ? -2.195 -0.754 10.955 1.00 82.19 167 MET A O 1
ATOM 1326 N N . HIS A 1 168 ? -3.192 -2.761 11.069 1.00 83.56 168 HIS A N 1
ATOM 1327 C CA . HIS A 1 168 ? -2.283 -3.462 10.157 1.00 83.56 168 HIS A CA 1
ATOM 1328 C C . HIS A 1 168 ? -2.805 -3.472 8.712 1.00 83.56 168 HIS A C 1
ATOM 1330 O O . HIS A 1 168 ? -2.398 -4.282 7.884 1.00 83.56 168 HIS A O 1
ATOM 1336 N N . GLY A 1 169 ? -3.741 -2.574 8.392 1.00 88.75 169 GLY A N 1
ATOM 1337 C CA . GLY A 1 169 ? -4.229 -2.347 7.035 1.00 88.75 169 GLY A CA 1
ATOM 1338 C C . GLY A 1 169 ? -5.143 -3.442 6.492 1.00 88.75 169 GLY A C 1
ATOM 1339 O O . GLY A 1 169 ? -5.382 -3.481 5.282 1.00 88.75 169 GLY A O 1
ATOM 1340 N N . TRP A 1 170 ? -5.662 -4.328 7.342 1.00 90.12 170 TRP A N 1
ATOM 1341 C CA . TRP A 1 170 ? -6.687 -5.296 6.959 1.00 90.12 170 TRP A CA 1
ATOM 1342 C C . TRP A 1 170 ? -8.070 -4.658 7.001 1.00 90.12 170 TRP A C 1
ATOM 1344 O O . TRP A 1 170 ? -8.418 -3.955 7.944 1.00 90.12 170 TRP A O 1
ATOM 1354 N N . ASN A 1 171 ? -8.876 -4.929 5.979 1.00 89.94 171 ASN A N 1
ATOM 1355 C CA . ASN A 1 171 ? -10.236 -4.419 5.842 1.00 89.94 171 ASN A CA 1
ATOM 1356 C C . ASN A 1 171 ? -11.189 -5.581 5.613 1.00 89.94 171 ASN A C 1
ATOM 1358 O O . ASN A 1 171 ? -10.821 -6.563 4.966 1.00 89.94 171 ASN A O 1
ATOM 1362 N N . LEU A 1 172 ? -12.424 -5.438 6.079 1.00 88.88 172 LEU A N 1
ATOM 1363 C CA . LEU A 1 172 ? -13.471 -6.389 5.757 1.00 88.88 172 LEU A CA 1
ATOM 1364 C C . LEU A 1 172 ? -13.974 -6.167 4.324 1.00 88.88 172 LEU A C 1
ATOM 1366 O O . LEU A 1 172 ? -14.165 -5.036 3.873 1.00 88.88 172 LEU A O 1
ATOM 1370 N N . ARG A 1 173 ? -14.190 -7.255 3.588 1.00 88.06 173 ARG A N 1
ATOM 1371 C CA . ARG A 1 173 ? -14.799 -7.251 2.253 1.00 88.06 173 ARG A CA 1
ATOM 1372 C C . ARG A 1 173 ? -15.858 -8.340 2.165 1.00 88.06 173 ARG A C 1
ATOM 1374 O O . ARG A 1 173 ? -15.691 -9.410 2.738 1.00 88.06 173 ARG A O 1
ATOM 1381 N N . CYS A 1 174 ? -16.929 -8.074 1.425 1.00 82.69 174 CYS A N 1
ATOM 1382 C CA . CYS A 1 174 ? -17.898 -9.090 1.021 1.00 82.69 174 CYS A CA 1
ATOM 1383 C C . CYS A 1 174 ? -17.490 -9.668 -0.331 1.00 82.69 174 CYS A C 1
ATOM 1385 O O . CYS A 1 174 ? -17.233 -8.907 -1.266 1.00 82.69 174 CYS A O 1
ATOM 1387 N N . LEU A 1 175 ? -17.484 -10.992 -0.449 1.00 75.25 175 LEU A N 1
ATOM 1388 C CA . LEU A 1 175 ? -17.550 -11.646 -1.751 1.00 75.25 175 LEU A CA 1
ATOM 1389 C C . LEU A 1 175 ? -19.012 -11.736 -2.213 1.00 75.25 175 LEU A C 1
ATOM 1391 O O . LEU A 1 175 ? -19.940 -11.701 -1.398 1.00 75.25 175 LEU A O 1
ATOM 1395 N N . GLU A 1 176 ? -19.214 -11.825 -3.527 1.00 68.81 176 GLU A N 1
ATOM 1396 C CA . GLU A 1 176 ? -20.519 -12.091 -4.141 1.00 68.81 176 GLU A CA 1
ATOM 1397 C C . GLU A 1 176 ? -21.044 -13.436 -3.603 1.00 68.81 176 GLU A C 1
ATOM 1399 O O . GLU A 1 176 ? -20.600 -14.494 -4.038 1.00 68.81 176 GLU A O 1
ATOM 1404 N N . GLY A 1 177 ? -21.909 -13.399 -2.579 1.00 62.59 177 GLY A N 1
ATOM 1405 C CA . GLY A 1 177 ? -22.342 -14.598 -1.839 1.00 62.59 177 GLY A CA 1
ATOM 1406 C C . GLY A 1 177 ? -22.328 -14.517 -0.303 1.00 62.59 177 GLY A C 1
ATOM 1407 O O . GLY A 1 177 ? -22.530 -15.539 0.334 1.00 62.59 177 GLY A O 1
ATOM 1408 N N . GLN A 1 178 ? -22.146 -13.329 0.292 1.00 62.34 178 GLN A N 1
ATOM 1409 C CA . GLN A 1 178 ? -22.192 -13.022 1.744 1.00 62.34 178 GLN A CA 1
ATOM 1410 C C . GLN A 1 178 ? -20.955 -13.385 2.572 1.00 62.34 178 GLN A C 1
ATOM 1412 O O . GLN A 1 178 ? -20.769 -12.791 3.637 1.00 62.34 178 GLN A O 1
ATOM 1417 N N . ASP A 1 179 ? -20.077 -14.260 2.086 1.00 70.25 179 ASP A N 1
ATOM 1418 C CA . ASP A 1 179 ? -18.858 -14.590 2.819 1.00 70.25 179 ASP A CA 1
ATOM 1419 C C . ASP A 1 179 ? -17.966 -13.352 2.985 1.00 70.25 179 ASP A C 1
ATOM 1421 O O . ASP A 1 179 ? -17.550 -12.690 2.023 1.00 70.25 179 ASP A O 1
ATOM 1425 N N . LYS A 1 180 ? -17.694 -13.023 4.248 1.00 79.94 180 LYS A N 1
ATOM 1426 C CA . LYS A 1 180 ? -16.831 -11.916 4.641 1.00 79.94 180 LYS A CA 1
ATOM 1427 C C . LYS A 1 180 ? -15.378 -12.401 4.677 1.00 79.94 180 LYS A 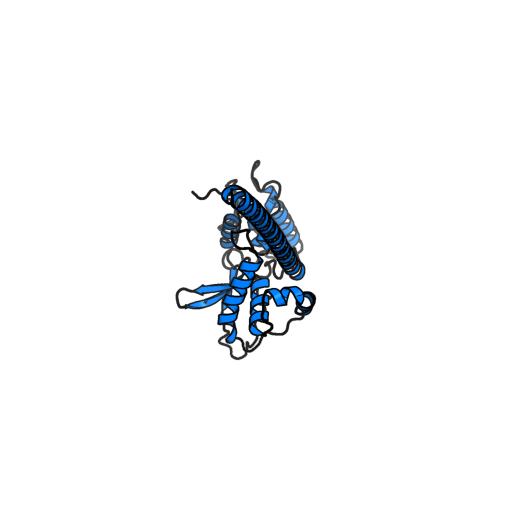C 1
ATOM 1429 O O . LYS A 1 180 ? -15.060 -13.441 5.252 1.00 79.94 180 LYS A O 1
ATOM 1434 N N . ILE A 1 181 ? -14.485 -11.630 4.067 1.00 85.75 181 ILE A N 1
ATOM 1435 C CA . ILE A 1 181 ? -13.044 -11.896 4.020 1.00 85.75 181 ILE A CA 1
ATOM 1436 C C . ILE A 1 181 ? -12.264 -10.678 4.511 1.00 85.75 181 ILE A C 1
ATOM 1438 O O . ILE A 1 181 ? -12.736 -9.545 4.413 1.00 85.75 181 ILE A O 1
ATOM 1442 N N . LEU A 1 182 ? -11.046 -10.906 4.991 1.00 88.19 182 LEU A N 1
ATOM 1443 C CA . LEU A 1 182 ? -10.068 -9.853 5.227 1.00 88.19 182 LEU A CA 1
ATOM 1444 C C . LEU A 1 182 ? -9.263 -9.603 3.958 1.00 88.19 182 LEU A C 1
ATOM 1446 O O . LEU A 1 182 ? -8.752 -10.536 3.341 1.00 88.19 182 LEU A O 1
ATOM 1450 N N . GLU A 1 183 ? -9.115 -8.336 3.592 1.00 91.00 183 GLU A N 1
ATOM 1451 C CA . GLU A 1 183 ? -8.297 -7.879 2.475 1.00 91.00 183 GLU A CA 1
ATOM 1452 C C . GLU A 1 183 ? -7.354 -6.762 2.933 1.00 91.00 183 GLU A C 1
ATOM 1454 O O . GLU A 1 183 ? -7.783 -5.746 3.487 1.00 91.00 183 GLU A O 1
ATOM 1459 N N . CYS A 1 184 ? -6.055 -6.928 2.688 1.00 91.00 184 CYS A N 1
ATOM 1460 C CA . CYS A 1 184 ? -5.088 -5.864 2.942 1.00 91.00 184 CYS A CA 1
ATOM 1461 C C . CYS A 1 184 ? -5.262 -4.713 1.933 1.00 91.00 184 CYS A C 1
ATOM 1463 O O . CYS A 1 184 ? -5.272 -4.950 0.725 1.00 91.00 184 CYS A O 1
ATOM 1465 N N . SER A 1 185 ? -5.309 -3.466 2.414 1.00 87.56 185 SER A N 1
ATOM 1466 C CA . SER A 1 185 ? -5.446 -2.248 1.591 1.00 87.56 185 SER A CA 1
ATOM 1467 C C . SER A 1 185 ? -4.303 -2.025 0.597 1.00 87.56 185 SER A C 1
ATOM 1469 O O . SER A 1 185 ? -4.494 -1.323 -0.395 1.00 87.56 185 SER A O 1
ATOM 1471 N N . ILE A 1 186 ? -3.127 -2.607 0.859 1.00 88.56 186 ILE A N 1
ATOM 1472 C CA . ILE A 1 186 ? -1.914 -2.413 0.056 1.00 88.56 186 ILE A CA 1
ATOM 1473 C C . ILE A 1 186 ? -1.591 -3.642 -0.778 1.00 88.56 186 ILE A C 1
ATOM 1475 O O . ILE A 1 186 ? -1.590 -3.582 -2.005 1.00 88.56 186 ILE A O 1
ATOM 1479 N N . CYS A 1 187 ? -1.326 -4.777 -0.124 1.00 89.56 187 CYS A N 1
ATOM 1480 C CA . CYS A 1 187 ? -0.911 -5.977 -0.846 1.00 89.56 187 CYS A CA 1
ATOM 1481 C C . CYS A 1 187 ? -2.059 -6.789 -1.435 1.00 89.56 187 CYS A C 1
ATOM 1483 O O . CYS A 1 187 ? -1.805 -7.790 -2.102 1.00 89.56 187 CYS A O 1
ATOM 1485 N N . MET A 1 188 ? -3.311 -6.387 -1.175 1.00 89.00 188 MET A N 1
ATOM 1486 C CA . MET A 1 188 ? -4.526 -7.051 -1.663 1.00 89.00 188 MET A CA 1
ATOM 1487 C C . MET A 1 188 ? -4.609 -8.532 -1.281 1.00 89.00 188 MET A C 1
ATOM 1489 O O . MET A 1 188 ? -5.374 -9.303 -1.860 1.00 89.00 188 MET A O 1
ATOM 1493 N N . ARG A 1 189 ? -3.809 -8.957 -0.298 1.00 89.38 189 ARG A N 1
ATOM 1494 C CA . ARG A 1 189 ? -3.863 -10.308 0.235 1.00 89.38 189 ARG A CA 1
ATOM 1495 C C . ARG A 1 189 ? -5.244 -10.525 0.830 1.00 89.38 189 ARG A C 1
ATOM 1497 O O . ARG A 1 189 ? -5.682 -9.717 1.641 1.00 89.38 189 ARG A O 1
ATOM 1504 N N . ARG A 1 190 ? -5.889 -11.615 0.421 1.00 88.44 190 ARG A N 1
ATOM 1505 C CA . ARG A 1 190 ? -7.202 -12.039 0.904 1.00 88.44 190 ARG A CA 1
ATOM 1506 C C . ARG A 1 190 ? -7.061 -13.230 1.834 1.00 88.44 190 ARG A C 1
ATOM 1508 O O . ARG A 1 190 ? -6.354 -14.183 1.497 1.00 88.44 190 ARG A O 1
ATOM 1515 N N . LEU A 1 191 ? -7.727 -13.169 2.978 1.00 83.56 191 LEU A N 1
ATOM 1516 C CA . LEU A 1 191 ? -7.804 -14.243 3.960 1.00 83.56 191 LEU A CA 1
ATOM 1517 C C . LEU A 1 191 ? -9.270 -14.442 4.360 1.00 83.56 191 LEU A C 1
ATOM 1519 O O . LEU A 1 191 ? -9.965 -13.452 4.586 1.00 83.56 191 LEU A O 1
ATOM 1523 N N . PRO A 1 192 ? -9.766 -15.685 4.439 1.00 76.94 192 PRO A N 1
ATOM 1524 C CA . PRO A 1 192 ? -11.095 -15.924 4.986 1.00 76.94 192 PRO A CA 1
ATOM 1525 C C . PRO A 1 192 ? -11.130 -15.525 6.468 1.00 76.94 192 PRO A C 1
ATOM 1527 O O . PRO A 1 192 ? -10.121 -15.646 7.166 1.00 76.94 192 PRO A O 1
ATOM 1530 N N . LEU A 1 193 ? -12.290 -15.069 6.949 1.00 69.25 193 LEU A N 1
ATOM 1531 C CA . LEU A 1 193 ? -12.502 -14.808 8.379 1.00 69.25 193 LEU A CA 1
ATOM 1532 C C . LEU A 1 193 ? -12.570 -16.084 9.225 1.00 69.25 193 LEU A C 1
ATOM 1534 O O . LEU A 1 193 ? -12.489 -16.026 10.442 1.00 69.25 193 LEU A O 1
ATOM 1538 N N . TRP A 1 194 ? -12.716 -17.244 8.595 1.00 59.97 194 TRP A N 1
ATOM 1539 C CA . TRP A 1 194 ? -12.682 -18.540 9.253 1.00 59.97 194 TRP A CA 1
ATOM 1540 C C . TRP A 1 194 ? -11.630 -19.414 8.582 1.00 59.97 194 TRP A C 1
ATOM 1542 O O . TRP A 1 194 ? -11.548 -19.500 7.355 1.00 59.97 194 TRP A O 1
ATOM 1552 N N . SER A 1 195 ? -10.853 -20.138 9.378 1.00 47.41 195 SER A N 1
ATOM 1553 C CA . SER A 1 195 ? -10.327 -21.404 8.888 1.00 47.41 195 SER A CA 1
ATOM 1554 C C . SER A 1 195 ? -11.382 -22.461 9.182 1.00 47.41 195 SER A C 1
ATOM 1556 O O . SER A 1 195 ? -11.801 -22.603 10.324 1.00 47.41 195 SER A O 1
ATOM 1558 N N . ARG A 1 196 ? -11.811 -23.231 8.174 1.00 41.34 196 ARG A N 1
ATOM 1559 C CA . ARG A 1 196 ? -12.578 -24.472 8.413 1.00 41.34 196 ARG A CA 1
ATOM 1560 C C . ARG A 1 196 ? -11.756 -25.527 9.164 1.00 41.34 196 ARG A C 1
ATOM 1562 O O . ARG A 1 196 ? -12.278 -26.578 9.518 1.00 41.34 196 ARG A O 1
ATOM 1569 N N . ASP A 1 197 ? -10.474 -25.262 9.379 1.00 45.97 197 ASP A N 1
ATOM 1570 C CA . ASP A 1 197 ? -9.620 -26.073 10.217 1.00 45.97 197 ASP A CA 1
ATOM 1571 C C . ASP A 1 197 ? -9.849 -25.683 11.682 1.00 45.97 197 ASP A C 1
ATOM 1573 O O . ASP A 1 197 ? -9.401 -24.624 12.124 1.00 45.97 197 ASP A O 1
ATOM 1577 N N . ALA A 1 198 ? -10.518 -26.551 12.448 1.00 47.53 198 ALA A N 1
ATOM 1578 C CA . ALA A 1 198 ? -10.724 -26.410 13.896 1.00 47.53 198 ALA A CA 1
ATOM 1579 C C . ALA A 1 198 ? -9.407 -26.257 14.698 1.00 47.53 198 ALA A C 1
ATOM 1581 O O . ALA A 1 198 ? -9.426 -26.020 15.906 1.00 47.53 198 ALA A O 1
ATOM 1582 N N . LYS A 1 199 ? -8.252 -26.399 14.032 1.00 46.81 199 LYS A N 1
ATOM 1583 C CA . LYS A 1 199 ? -6.906 -26.184 14.572 1.00 46.81 199 LYS A CA 1
ATOM 1584 C C . LYS A 1 199 ? -6.389 -24.750 14.423 1.00 46.81 199 LYS A C 1
ATOM 1586 O O . LYS A 1 199 ? -5.452 -24.387 15.126 1.00 46.81 199 LYS A O 1
ATOM 1591 N N . MET A 1 200 ? -6.963 -23.926 13.544 1.00 48.06 200 MET A N 1
ATOM 1592 C CA . MET A 1 200 ? -6.539 -22.532 13.354 1.00 48.06 200 MET A CA 1
ATOM 1593 C C . MET A 1 200 ? -7.351 -21.612 14.272 1.00 48.06 200 MET A C 1
ATOM 1595 O O . MET A 1 200 ? -8.257 -20.902 13.845 1.00 48.06 200 MET A O 1
ATOM 1599 N N . LYS A 1 201 ? -7.013 -21.656 15.564 1.00 54.97 201 LYS A N 1
ATOM 1600 C CA . LYS A 1 201 ? -7.631 -20.839 16.617 1.00 54.97 201 LYS A CA 1
ATOM 1601 C C . LYS A 1 201 ? -7.075 -19.416 16.700 1.00 54.97 201 LYS A C 1
ATOM 1603 O O . LYS A 1 201 ? -7.393 -18.736 17.659 1.00 54.97 201 LYS A O 1
ATOM 1608 N N . SER A 1 202 ? -6.227 -18.993 15.762 1.00 58.75 202 SER A N 1
ATOM 1609 C CA . SER A 1 202 ? -5.456 -17.749 15.819 1.00 58.75 202 SER A CA 1
ATOM 1610 C C . SER A 1 202 ? -5.369 -17.062 14.452 1.00 58.75 202 SER A C 1
ATOM 1612 O O . SER A 1 202 ? -5.187 -17.702 13.411 1.00 58.75 202 SER A O 1
ATOM 1614 N N . PHE A 1 203 ? -5.479 -15.730 14.440 1.00 69.12 203 PHE A N 1
ATOM 1615 C CA . PHE A 1 203 ? -5.207 -14.914 13.257 1.00 69.12 203 PHE A CA 1
ATOM 1616 C C . PHE A 1 203 ? -3.831 -14.260 13.364 1.00 69.12 203 PHE A C 1
ATOM 1618 O O . PHE A 1 203 ? -3.610 -13.376 14.185 1.00 69.12 203 PHE A O 1
ATOM 1625 N N . ASN A 1 204 ? -2.905 -14.657 12.493 1.00 73.50 204 ASN A N 1
ATOM 1626 C CA . ASN A 1 204 ? -1.616 -13.987 12.392 1.00 73.50 204 ASN A CA 1
ATOM 1627 C C . ASN A 1 204 ? -1.747 -12.723 11.515 1.00 73.50 204 ASN A C 1
ATOM 1629 O O . ASN A 1 204 ? -1.861 -12.803 10.289 1.00 73.50 204 ASN A O 1
ATOM 1633 N N . ILE A 1 205 ? -1.689 -11.553 12.157 1.00 75.50 205 ILE A N 1
ATOM 1634 C CA . ILE A 1 205 ? -1.783 -10.228 11.520 1.00 75.50 205 ILE A CA 1
ATOM 1635 C C . ILE A 1 205 ? -0.697 -9.972 10.466 1.00 75.50 205 ILE A C 1
ATOM 1637 O O . ILE A 1 205 ? -0.904 -9.171 9.561 1.00 75.50 205 ILE A O 1
ATOM 1641 N N . THR A 1 206 ? 0.430 -10.689 10.520 1.00 77.88 206 THR A N 1
ATOM 1642 C CA . THR A 1 206 ? 1.555 -10.552 9.578 1.00 77.88 206 THR A CA 1
ATOM 1643 C C . THR A 1 206 ? 1.370 -11.355 8.286 1.00 77.88 206 THR A C 1
ATOM 1645 O O . THR A 1 206 ? 2.261 -11.388 7.440 1.00 77.88 206 THR A O 1
ATOM 1648 N N . ARG A 1 207 ? 0.211 -11.990 8.064 1.00 84.69 207 ARG A N 1
ATOM 1649 C CA . ARG A 1 207 ? -0.072 -12.806 6.864 1.00 84.69 207 ARG A CA 1
ATOM 1650 C C . ARG A 1 207 ? -0.287 -11.998 5.576 1.00 84.69 207 ARG A C 1
ATOM 1652 O O . ARG A 1 207 ? -1.121 -12.356 4.745 1.00 84.69 207 ARG A O 1
ATOM 1659 N N . HIS A 1 208 ? 0.473 -10.930 5.392 1.00 88.38 208 HIS A N 1
ATOM 1660 C CA . HIS A 1 208 ? 0.553 -10.150 4.167 1.00 88.38 208 HIS A CA 1
ATOM 1661 C C . HIS A 1 208 ? 1.443 -10.836 3.115 1.00 88.38 208 HIS A C 1
ATOM 1663 O O . HIS A 1 208 ? 2.086 -11.852 3.377 1.00 88.38 208 HIS A O 1
ATOM 1669 N N . LEU A 1 209 ? 1.489 -10.284 1.898 1.00 88.31 209 LEU A N 1
ATOM 1670 C CA . LEU A 1 209 ? 2.523 -10.664 0.929 1.00 88.31 209 LEU A CA 1
ATOM 1671 C C . LEU A 1 209 ? 3.887 -10.140 1.385 1.00 88.31 209 LEU A C 1
ATOM 1673 O O . LEU A 1 209 ? 3.961 -9.077 1.992 1.00 88.31 209 LEU A O 1
ATOM 1677 N N . SER A 1 210 ? 4.964 -10.849 1.042 1.00 86.56 210 SER A N 1
ATOM 1678 C CA . SER A 1 210 ? 6.337 -10.560 1.493 1.00 86.56 210 SER A CA 1
ATOM 1679 C C . SER A 1 210 ? 6.850 -9.158 1.159 1.00 86.56 210 SER A C 1
ATOM 1681 O O . SER A 1 210 ? 7.796 -8.706 1.790 1.00 86.56 210 SER A O 1
ATOM 1683 N N . TRP A 1 211 ? 6.241 -8.479 0.186 1.00 87.75 211 TRP A N 1
ATOM 1684 C CA . TRP A 1 211 ? 6.560 -7.108 -0.214 1.00 87.75 211 TRP A CA 1
ATOM 1685 C C . TRP A 1 211 ? 5.686 -6.039 0.455 1.00 87.75 211 TRP A C 1
ATOM 1687 O O . TRP A 1 211 ? 5.853 -4.851 0.201 1.00 87.75 211 TRP A O 1
ATOM 1697 N N . CYS A 1 212 ? 4.718 -6.440 1.274 1.00 88.88 212 CYS A N 1
ATOM 1698 C CA . CYS A 1 212 ? 3.781 -5.522 1.893 1.00 88.88 212 CYS A CA 1
ATOM 1699 C C . CYS A 1 212 ? 4.475 -4.657 2.957 1.00 88.88 212 CYS A C 1
ATOM 1701 O O . CYS A 1 212 ? 5.135 -5.220 3.834 1.00 88.88 212 CYS A O 1
ATOM 1703 N N . PRO A 1 213 ? 4.249 -3.330 2.972 1.00 86.19 213 PRO A N 1
ATOM 1704 C CA . PRO A 1 213 ? 4.896 -2.419 3.920 1.00 86.19 213 PRO A CA 1
ATOM 1705 C C . PRO A 1 213 ? 4.588 -2.801 5.376 1.00 86.19 213 PRO A C 1
ATOM 1707 O O . PRO A 1 213 ? 5.452 -2.715 6.242 1.00 86.19 213 PRO A O 1
ATOM 1710 N N . TRP A 1 214 ? 3.406 -3.377 5.614 1.00 85.00 214 TRP A N 1
ATOM 1711 C CA . TRP A 1 214 ? 2.989 -3.944 6.900 1.00 85.00 214 TRP A CA 1
ATOM 1712 C C . TRP A 1 214 ? 3.843 -5.081 7.448 1.00 85.00 214 TRP A C 1
ATOM 1714 O O . TRP A 1 214 ? 3.613 -5.452 8.587 1.00 85.00 214 TRP A O 1
ATOM 1724 N N . ILE A 1 215 ? 4.766 -5.669 6.678 1.00 81.44 215 ILE A N 1
ATOM 1725 C CA . ILE A 1 215 ? 5.689 -6.709 7.169 1.00 81.44 215 ILE A CA 1
ATOM 1726 C C . ILE A 1 215 ? 7.124 -6.568 6.660 1.00 81.44 215 ILE A C 1
ATOM 1728 O O . ILE A 1 215 ? 8.041 -7.178 7.214 1.00 81.44 215 ILE A O 1
ATOM 1732 N N . THR A 1 216 ? 7.356 -5.779 5.612 1.00 74.69 216 THR A N 1
ATOM 1733 C CA . THR A 1 216 ? 8.701 -5.575 5.081 1.00 74.69 216 THR A CA 1
ATOM 1734 C C . THR A 1 216 ? 9.540 -4.722 6.017 1.00 74.69 216 THR A C 1
ATOM 1736 O O . THR A 1 216 ? 9.140 -3.639 6.432 1.00 74.69 216 THR A O 1
ATOM 1739 N N . LYS A 1 217 ? 10.783 -5.145 6.252 1.00 66.44 217 LYS A N 1
ATOM 1740 C CA . LYS A 1 217 ? 11.785 -4.337 6.966 1.00 66.44 217 LYS A CA 1
ATOM 1741 C C . LYS A 1 217 ? 12.396 -3.221 6.104 1.00 66.44 217 LYS A C 1
ATOM 1743 O O . LYS A 1 217 ? 13.207 -2.452 6.606 1.00 66.44 217 LYS A O 1
ATOM 1748 N N . ILE A 1 218 ? 12.055 -3.158 4.814 1.00 59.31 218 ILE A N 1
ATOM 1749 C CA . ILE A 1 218 ? 12.829 -2.415 3.809 1.00 59.31 218 ILE A CA 1
ATOM 1750 C C . ILE A 1 218 ? 12.424 -0.939 3.691 1.00 59.31 218 ILE A C 1
ATOM 1752 O O . ILE A 1 218 ? 13.254 -0.172 3.216 1.00 59.31 218 ILE A O 1
ATOM 1756 N N . LYS A 1 219 ? 11.241 -0.520 4.177 1.00 62.06 219 LYS A N 1
ATOM 1757 C CA . LYS A 1 219 ? 10.817 0.883 4.404 1.00 62.06 219 LYS A CA 1
ATOM 1758 C C . LYS A 1 219 ? 9.305 0.954 4.649 1.00 62.06 219 LYS A C 1
ATOM 1760 O O . LYS A 1 219 ? 8.562 0.248 3.974 1.00 62.06 219 LYS A O 1
ATOM 1765 N N . PRO A 1 220 ? 8.865 1.943 5.443 1.00 64.31 220 PRO A N 1
ATOM 1766 C CA . PRO A 1 220 ? 8.936 1.892 6.910 1.00 64.31 220 PRO A CA 1
ATOM 1767 C C . PRO A 1 220 ? 8.561 0.500 7.459 1.00 64.31 220 PRO A C 1
ATOM 1769 O O . PRO A 1 220 ? 7.696 -0.172 6.911 1.00 64.31 220 PRO A O 1
ATOM 1772 N N . ASN A 1 221 ? 9.227 0.048 8.528 1.00 66.94 221 ASN A N 1
ATOM 1773 C CA . ASN A 1 221 ? 8.863 -1.208 9.192 1.00 66.94 221 ASN A CA 1
ATOM 1774 C C . ASN A 1 221 ? 7.478 -1.102 9.868 1.00 66.94 221 ASN A C 1
ATOM 1776 O O . ASN A 1 221 ? 6.954 -0.001 10.061 1.00 66.94 221 ASN A O 1
ATOM 1780 N N . ILE A 1 222 ? 6.914 -2.241 10.279 1.00 70.88 222 ILE A N 1
ATOM 1781 C CA . ILE A 1 222 ? 5.571 -2.323 10.882 1.00 70.88 222 ILE A CA 1
ATOM 1782 C C . ILE A 1 222 ? 5.379 -1.334 12.040 1.00 70.88 222 ILE A C 1
ATOM 1784 O O . ILE A 1 222 ? 4.405 -0.584 12.031 1.00 70.88 222 ILE A O 1
ATOM 1788 N N . SER A 1 223 ? 6.327 -1.284 12.989 1.00 72.12 223 SER A N 1
ATOM 1789 C CA . SER A 1 223 ? 6.269 -0.353 14.128 1.00 72.12 223 SER A CA 1
ATOM 1790 C C . SER A 1 223 ? 6.163 1.074 13.622 1.00 72.12 223 SER A C 1
ATOM 1792 O O . SER A 1 223 ? 5.225 1.776 13.960 1.00 72.12 223 SER A O 1
ATOM 1794 N N . THR A 1 224 ? 7.049 1.476 12.712 1.00 75.19 224 THR A N 1
ATOM 1795 C CA . THR A 1 224 ? 7.073 2.850 12.210 1.00 75.19 224 THR A CA 1
ATOM 1796 C C . THR A 1 224 ? 5.814 3.241 11.431 1.00 75.19 224 THR A C 1
ATOM 1798 O O . THR A 1 224 ? 5.445 4.411 11.450 1.00 75.19 224 THR A O 1
ATOM 1801 N N . LEU A 1 225 ? 5.125 2.304 10.768 1.00 75.94 225 LEU A N 1
ATOM 1802 C CA . LEU A 1 225 ? 3.828 2.573 10.129 1.00 75.94 225 LEU A CA 1
ATOM 1803 C C . LEU A 1 225 ? 2.727 2.796 11.160 1.00 75.94 225 LEU A C 1
ATOM 1805 O O . LEU A 1 225 ? 1.983 3.774 11.066 1.00 75.94 225 LEU A O 1
ATOM 1809 N N . VAL A 1 226 ? 2.662 1.912 12.154 1.00 76.56 226 VAL A N 1
ATOM 1810 C CA . VAL A 1 226 ? 1.740 2.032 13.281 1.00 76.56 226 VAL A CA 1
ATOM 1811 C C . VAL A 1 226 ? 1.983 3.348 14.024 1.00 76.56 226 VAL A C 1
ATOM 1813 O O . VAL A 1 226 ? 1.046 4.119 14.217 1.00 76.56 226 VAL A O 1
ATOM 1816 N N . ASP A 1 227 ? 3.236 3.668 14.343 1.00 75.81 227 ASP A N 1
ATOM 1817 C CA . ASP A 1 227 ? 3.631 4.893 15.041 1.00 75.81 227 ASP A CA 1
ATOM 1818 C C . ASP A 1 227 ? 3.208 6.147 14.262 1.00 75.81 227 ASP A C 1
ATOM 1820 O O . ASP A 1 227 ? 2.649 7.080 14.840 1.00 75.81 227 ASP A O 1
ATOM 1824 N N . ARG A 1 228 ? 3.394 6.167 12.933 1.00 76.31 228 ARG A N 1
ATOM 1825 C CA . ARG A 1 228 ? 2.938 7.277 12.076 1.00 76.31 228 ARG A CA 1
ATOM 1826 C C . ARG A 1 228 ? 1.421 7.425 12.076 1.00 76.31 228 ARG A C 1
ATOM 1828 O O . ARG A 1 228 ? 0.920 8.548 12.148 1.00 76.31 228 ARG A O 1
ATOM 1835 N N . MET A 1 229 ? 0.679 6.318 12.010 1.00 78.00 229 MET A N 1
ATOM 1836 C CA . MET A 1 229 ? -0.783 6.361 12.100 1.00 78.00 229 MET A CA 1
ATOM 1837 C C . MET A 1 229 ? -1.240 6.918 13.444 1.00 78.00 229 MET A C 1
ATOM 1839 O O . MET A 1 229 ? -2.099 7.797 13.475 1.00 78.00 229 MET A O 1
ATOM 1843 N N . LEU A 1 230 ? -0.632 6.462 14.541 1.00 77.00 230 LEU A N 1
ATOM 1844 C CA . LEU A 1 230 ? -0.933 6.943 15.888 1.00 77.00 230 LEU A CA 1
ATOM 1845 C C . LEU A 1 230 ? -0.623 8.439 16.034 1.00 77.00 230 LEU A C 1
ATOM 1847 O O . LEU A 1 230 ? -1.463 9.194 16.521 1.00 77.00 230 LEU A O 1
ATOM 1851 N N . GLN A 1 231 ? 0.530 8.900 15.543 1.00 76.94 231 GLN A N 1
ATOM 1852 C CA . GLN A 1 231 ? 0.873 10.325 15.523 1.00 76.94 231 GLN A CA 1
ATOM 1853 C C . GLN A 1 231 ? -0.147 11.148 14.730 1.00 76.94 231 GLN A C 1
ATOM 1855 O O . GLN A 1 231 ? -0.544 12.230 15.168 1.00 76.94 231 GLN A O 1
ATOM 1860 N N . HIS A 1 232 ? -0.603 10.644 13.581 1.00 78.62 232 HIS A N 1
ATOM 1861 C CA . HIS A 1 232 ? -1.591 11.337 12.762 1.00 78.62 232 HIS A CA 1
ATOM 1862 C C . HIS A 1 232 ? -2.954 11.439 13.457 1.00 78.62 232 HIS A C 1
ATOM 1864 O O . HIS A 1 232 ? -3.529 12.527 13.490 1.00 78.62 232 HIS A O 1
ATOM 1870 N N . VAL A 1 233 ? -3.415 10.362 14.103 1.00 78.31 233 VAL A N 1
ATOM 1871 C CA . VAL A 1 233 ? -4.617 10.385 14.953 1.00 78.31 233 VAL A CA 1
ATOM 1872 C C . VAL A 1 233 ? -4.483 11.450 16.043 1.00 78.31 233 VAL A C 1
ATOM 1874 O O . VAL A 1 233 ? -5.340 12.321 16.150 1.00 78.31 233 VAL A O 1
ATOM 1877 N N . VAL A 1 234 ? -3.379 11.456 16.801 1.00 77.62 234 VAL A N 1
ATOM 1878 C CA . VAL A 1 234 ? -3.143 12.452 17.866 1.00 77.62 234 VAL A CA 1
ATOM 1879 C C . VAL A 1 234 ? -3.214 13.879 17.323 1.00 77.62 234 VAL A C 1
ATOM 1881 O O . VAL A 1 234 ? -3.832 14.757 17.934 1.00 77.62 234 VAL A O 1
ATOM 1884 N N . MET A 1 235 ? -2.590 14.129 16.169 1.00 80.25 235 MET A N 1
ATOM 1885 C CA . MET A 1 235 ? -2.618 15.440 15.525 1.00 80.25 235 MET A CA 1
ATOM 1886 C C . MET A 1 235 ? -4.040 15.860 15.130 1.00 80.25 235 MET A C 1
ATOM 1888 O O . MET A 1 235 ? -4.422 17.007 15.378 1.00 80.25 235 MET A O 1
ATOM 1892 N N . GLU A 1 236 ? -4.835 14.962 14.547 1.00 80.06 236 GLU A N 1
ATOM 1893 C CA . GLU A 1 236 ? -6.232 15.226 14.185 1.00 80.06 236 GLU A CA 1
ATOM 1894 C C . GLU A 1 236 ? -7.102 15.497 15.419 1.00 80.06 236 GLU A C 1
ATOM 1896 O O . GLU A 1 236 ? -7.815 16.506 15.454 1.00 80.06 236 GLU A O 1
ATOM 1901 N N . THR A 1 237 ? -6.990 14.672 16.463 1.00 76.00 237 THR A N 1
ATOM 1902 C CA . THR A 1 237 ? -7.747 14.841 17.710 1.00 76.00 237 THR A CA 1
ATOM 1903 C C . THR A 1 237 ? -7.413 16.177 18.387 1.00 76.00 237 THR A C 1
ATOM 1905 O O . THR A 1 237 ? -8.312 16.896 18.830 1.00 76.00 237 THR A O 1
ATOM 1908 N N . ASN A 1 238 ? -6.136 16.579 18.418 1.00 77.62 238 ASN A N 1
ATOM 1909 C CA . ASN A 1 238 ? -5.722 17.876 18.967 1.00 77.62 238 ASN A CA 1
ATOM 1910 C C . ASN A 1 238 ? -6.250 19.058 18.142 1.00 77.62 238 ASN A C 1
ATOM 1912 O O . ASN A 1 238 ? -6.702 20.057 18.709 1.00 77.62 238 ASN A O 1
ATOM 1916 N N . ARG A 1 239 ? -6.238 18.952 16.805 1.00 82.00 239 ARG A N 1
ATOM 1917 C CA . ARG A 1 239 ? -6.823 19.972 15.918 1.00 82.00 239 ARG A CA 1
ATOM 1918 C C . ARG A 1 239 ? -8.326 20.116 16.144 1.00 82.00 239 ARG A C 1
ATOM 1920 O O . ARG A 1 239 ? -8.804 21.248 16.208 1.00 82.00 239 ARG A O 1
ATOM 1927 N N . LYS A 1 240 ? -9.045 19.001 16.316 1.00 81.12 240 LYS A N 1
ATOM 1928 C CA . LYS A 1 240 ? -10.477 18.990 16.643 1.00 81.12 240 LYS A CA 1
ATOM 1929 C C . LYS A 1 240 ? -10.745 19.686 17.979 1.00 81.12 240 LYS A C 1
ATOM 1931 O O . LYS A 1 240 ? -11.464 20.674 17.998 1.00 81.12 240 LYS A O 1
ATOM 1936 N N . ARG A 1 241 ? -10.055 19.290 19.057 1.00 81.12 241 ARG A N 1
ATOM 1937 C CA . ARG A 1 241 ? -10.184 19.935 20.383 1.00 81.12 241 ARG A CA 1
ATOM 1938 C C . ARG A 1 241 ? -9.927 21.442 20.339 1.00 81.12 241 ARG A C 1
ATOM 1940 O O . ARG A 1 241 ? -10.638 22.211 20.981 1.00 81.12 241 ARG A O 1
ATOM 1947 N N . LYS A 1 242 ? -8.916 21.880 19.578 1.00 84.25 242 LYS A N 1
ATOM 1948 C CA . LYS A 1 242 ? -8.616 23.309 19.400 1.00 84.25 242 LYS A CA 1
ATOM 1949 C C . LYS A 1 242 ? -9.750 24.038 18.674 1.00 84.25 242 LYS A C 1
ATOM 1951 O O . LYS A 1 242 ? -10.094 25.144 19.081 1.00 84.25 242 LYS A O 1
ATOM 1956 N N . ARG A 1 243 ? -10.322 23.436 17.626 1.00 83.62 243 ARG A N 1
ATOM 1957 C CA . ARG A 1 243 ? -11.473 23.988 16.896 1.00 83.62 243 ARG A CA 1
ATOM 1958 C C . ARG A 1 243 ? -12.695 24.103 17.807 1.00 83.62 243 ARG A C 1
ATOM 1960 O O . ARG A 1 243 ? -13.219 25.201 17.937 1.00 83.62 243 ARG A O 1
ATOM 1967 N N . ASP A 1 244 ? -13.047 23.031 18.513 1.00 85.88 244 ASP A N 1
ATOM 1968 C CA . ASP A 1 244 ? -14.198 22.990 19.423 1.00 85.88 244 ASP A CA 1
ATOM 1969 C C . ASP A 1 244 ? -14.059 24.038 20.546 1.00 85.88 244 ASP A C 1
ATOM 1971 O O . ASP A 1 244 ? -15.011 24.734 20.891 1.00 85.88 244 ASP A O 1
ATOM 1975 N N . SER A 1 245 ? -12.844 24.223 21.082 1.00 85.12 245 SER A N 1
ATOM 1976 C CA . SER A 1 245 ? -12.557 25.262 22.081 1.00 85.12 245 SER A CA 1
ATOM 1977 C C . SER A 1 245 ? -12.718 26.682 21.526 1.00 85.12 245 SER A C 1
ATOM 1979 O O . SER A 1 245 ? -13.259 27.554 22.209 1.00 85.12 245 SER A O 1
ATOM 1981 N N . LEU A 1 246 ? -12.268 26.934 20.292 1.00 85.69 246 LEU A N 1
ATOM 1982 C CA . LEU A 1 246 ? -12.426 28.234 19.632 1.00 85.69 246 LEU A CA 1
ATOM 1983 C C . LEU A 1 246 ? -13.896 28.528 19.308 1.00 85.69 246 LEU A C 1
ATOM 1985 O O . LEU A 1 246 ? -14.355 29.645 19.547 1.00 85.69 246 LEU A O 1
ATOM 1989 N N . GLU A 1 247 ? -14.638 27.533 18.820 1.00 85.75 247 GLU A N 1
ATOM 1990 C CA . GLU A 1 247 ? -16.075 27.639 18.555 1.00 85.75 247 GLU A CA 1
ATOM 1991 C C . GLU A 1 247 ? -16.859 27.899 19.842 1.00 85.75 247 GLU A C 1
ATOM 1993 O O . GLU A 1 247 ? -17.680 28.815 19.881 1.00 85.75 247 GLU A O 1
ATOM 1998 N N . TYR A 1 248 ? -16.537 27.186 20.926 1.00 85.12 248 TYR A N 1
ATOM 1999 C CA . TYR A 1 248 ? -17.132 27.424 22.238 1.00 85.12 248 TYR A CA 1
ATOM 2000 C C . TYR A 1 248 ? -16.885 28.861 22.716 1.00 85.12 248 TYR A C 1
ATOM 2002 O O . TYR A 1 248 ? -17.839 29.569 23.040 1.00 85.12 248 TYR A O 1
ATOM 2010 N N . ARG A 1 249 ? -15.633 29.344 22.675 1.00 82.81 249 ARG A N 1
ATOM 2011 C CA . ARG A 1 249 ? -15.289 30.726 23.066 1.00 82.81 249 ARG A CA 1
ATOM 2012 C C . ARG A 1 249 ? -15.997 31.771 22.200 1.00 82.81 249 ARG A C 1
ATOM 2014 O O . ARG A 1 249 ? -16.461 32.775 22.730 1.00 82.81 249 ARG A O 1
ATOM 2021 N N . SER A 1 250 ? -16.114 31.534 20.892 1.00 80.88 250 SER A N 1
ATOM 2022 C CA . SER A 1 250 ? -16.855 32.420 19.986 1.00 80.88 250 SER A CA 1
ATOM 2023 C C . SER A 1 250 ? -18.354 32.431 20.297 1.00 80.88 250 SER A C 1
ATOM 2025 O O . SER A 1 250 ? -18.968 33.497 20.324 1.00 80.88 250 SER A O 1
ATOM 2027 N N . SER A 1 251 ? -18.938 31.264 20.586 1.00 82.56 251 SER A N 1
ATOM 2028 C CA . SER A 1 251 ? -20.349 31.145 20.960 1.00 82.56 251 SER A CA 1
ATOM 2029 C C . SER A 1 251 ? -20.657 31.857 22.279 1.00 82.56 251 SER A C 1
ATOM 2031 O O . SER A 1 251 ? -21.678 32.531 22.381 1.00 82.56 251 SER A O 1
ATOM 2033 N N . GLU A 1 252 ? -19.750 31.777 23.256 1.00 87.31 252 GLU A N 1
ATOM 2034 C CA . GLU A 1 252 ? -19.919 32.411 24.562 1.00 87.31 252 GLU A CA 1
ATOM 2035 C C . GLU A 1 252 ? -19.783 33.937 24.465 1.00 87.31 252 GLU A C 1
ATOM 2037 O O . GLU A 1 252 ? -20.611 34.659 25.011 1.00 87.31 252 GLU A O 1
ATOM 2042 N N . SER A 1 253 ? -18.835 34.435 23.659 1.00 79.94 253 SER A N 1
ATOM 2043 C CA . SER A 1 253 ? -18.711 35.870 23.359 1.00 79.94 253 SER A CA 1
ATOM 2044 C C . SER A 1 253 ? -19.991 36.441 22.736 1.00 79.94 253 SER A C 1
ATOM 2046 O O . SER A 1 253 ? -20.458 37.499 23.150 1.00 79.94 253 SER A O 1
ATOM 2048 N N . ARG A 1 254 ? -20.601 35.724 21.779 1.00 83.56 254 ARG A N 1
ATOM 2049 C CA . ARG A 1 254 ? -21.866 36.145 21.148 1.00 83.56 254 ARG A CA 1
ATOM 2050 C C . ARG A 1 254 ? -23.033 36.162 22.136 1.00 83.56 254 ARG A C 1
A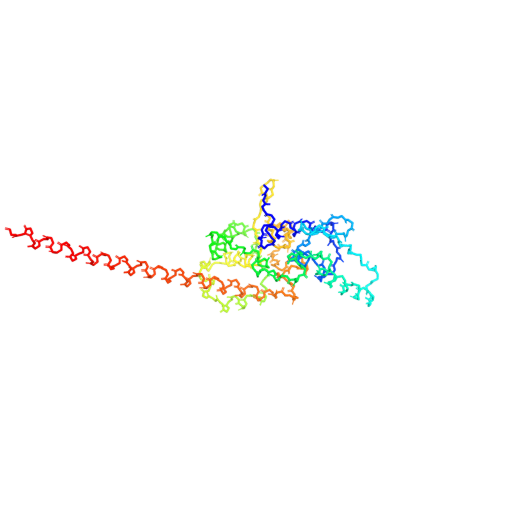TOM 2052 O O . ARG A 1 254 ? -23.885 37.041 22.052 1.00 83.56 254 ARG A O 1
ATOM 2059 N N . LYS A 1 255 ? -23.100 35.202 23.065 1.00 85.44 255 LYS A N 1
ATOM 2060 C CA . LYS A 1 255 ? -24.137 35.193 24.111 1.00 85.44 255 LYS A CA 1
ATOM 2061 C C . LYS A 1 255 ? -23.998 36.393 25.046 1.00 85.44 255 LYS A C 1
ATOM 2063 O O . LYS A 1 255 ? -25.015 36.993 25.390 1.00 85.44 255 LYS A O 1
ATOM 2068 N N . GLU A 1 256 ? -22.772 36.750 25.430 1.00 84.62 256 GLU A N 1
ATOM 2069 C CA . GLU A 1 256 ? -22.527 37.901 26.306 1.00 84.62 256 GLU A CA 1
ATOM 2070 C C . GLU A 1 256 ? -22.904 39.217 25.604 1.00 84.62 256 GLU A C 1
ATOM 2072 O O . GLU A 1 256 ? -23.611 40.037 26.187 1.00 84.62 256 GLU A O 1
ATOM 2077 N N . GLU A 1 257 ? -22.569 39.373 24.317 1.00 83.12 257 GLU A N 1
ATOM 2078 C CA . GLU A 1 257 ? -23.010 40.516 23.498 1.00 83.12 257 GLU A CA 1
ATOM 2079 C C . GLU A 1 257 ? -24.542 40.626 23.423 1.00 83.12 257 GLU A C 1
ATOM 2081 O O . GLU A 1 257 ? -25.105 41.695 23.662 1.00 83.12 257 GLU A O 1
ATOM 2086 N N . VAL A 1 258 ? -25.249 39.520 23.154 1.00 83.56 258 VAL A N 1
ATOM 2087 C CA . VAL A 1 258 ? -26.725 39.500 23.106 1.00 83.56 258 VAL A CA 1
ATOM 2088 C C . VAL A 1 258 ? -27.337 39.871 24.460 1.00 83.56 258 VAL A C 1
ATOM 2090 O O . VAL A 1 258 ? -28.368 40.552 24.516 1.00 83.56 258 VAL A O 1
ATOM 2093 N N . LYS A 1 259 ? -26.714 39.451 25.563 1.00 88.31 259 LYS A N 1
ATOM 2094 C CA . LYS A 1 259 ? -27.159 39.769 26.924 1.00 88.31 259 LYS A CA 1
ATOM 2095 C C . LYS A 1 259 ? -26.981 41.254 27.242 1.00 88.31 259 LYS A C 1
ATOM 2097 O O . LYS A 1 259 ? -27.902 41.849 27.803 1.00 88.31 259 LYS A O 1
ATOM 2102 N N . GLU A 1 260 ? -25.859 41.856 26.854 1.00 87.12 260 GLU A N 1
ATOM 2103 C CA . GLU A 1 260 ? -25.619 43.296 27.010 1.00 87.12 260 GLU A CA 1
ATOM 2104 C C . GLU A 1 260 ? -26.582 44.131 26.154 1.00 87.12 260 GLU A C 1
ATOM 2106 O O . GLU A 1 260 ? -27.218 45.052 26.670 1.00 87.12 260 GLU A O 1
ATOM 2111 N N . ILE A 1 261 ? -26.814 43.740 24.895 1.00 82.38 261 ILE A N 1
ATOM 2112 C CA . ILE A 1 261 ? -27.823 44.379 24.032 1.00 82.38 261 ILE A CA 1
ATOM 2113 C C . ILE A 1 261 ? -29.220 44.272 24.662 1.00 82.38 261 ILE A C 1
ATOM 2115 O O . ILE A 1 261 ? -29.957 45.254 24.718 1.00 82.38 261 ILE A O 1
ATOM 2119 N N . SER A 1 262 ? -29.586 43.105 25.199 1.00 82.69 262 SER A N 1
ATOM 2120 C CA . SER A 1 262 ? -30.892 42.895 25.839 1.00 82.69 262 SER A CA 1
ATOM 2121 C C . SER A 1 262 ? -31.081 43.750 27.097 1.00 82.69 262 SER A C 1
ATOM 2123 O O . SER A 1 262 ? -32.183 44.246 27.340 1.00 82.69 262 SER A O 1
ATOM 2125 N N . LYS A 1 263 ? -30.027 43.940 27.905 1.00 87.81 263 LYS A N 1
ATOM 2126 C CA . LYS A 1 263 ? -30.052 44.859 29.056 1.00 87.81 263 LYS A CA 1
ATOM 2127 C C . LYS A 1 263 ? -30.242 46.303 28.601 1.00 87.81 263 LYS A C 1
ATOM 2129 O O . LYS A 1 263 ? -31.088 46.998 29.160 1.00 87.81 263 LYS A O 1
ATOM 2134 N N . PHE A 1 264 ? -29.502 46.724 27.576 1.00 79.69 264 PHE A N 1
ATOM 2135 C CA . PHE A 1 264 ? -29.604 48.068 27.016 1.00 79.69 264 PHE A CA 1
ATOM 2136 C C . PHE A 1 264 ? -31.017 48.353 26.491 1.00 79.69 264 PHE A C 1
ATOM 2138 O O . PHE A 1 264 ? -31.634 49.335 26.899 1.00 79.69 264 PHE A O 1
ATOM 2145 N N . VAL A 1 265 ? -31.593 47.452 25.689 1.00 78.75 265 VAL A N 1
ATOM 2146 C CA . VAL A 1 265 ? -32.967 47.600 25.180 1.00 78.75 265 VAL A CA 1
ATOM 2147 C C . VAL A 1 265 ? -33.972 47.738 26.327 1.00 78.75 265 VAL A C 1
ATOM 2149 O O . VAL A 1 265 ? -34.768 48.672 26.314 1.00 78.75 265 VAL A O 1
ATOM 2152 N N . ARG A 1 266 ? -33.889 46.886 27.361 1.00 84.69 266 ARG A N 1
ATOM 2153 C CA . ARG A 1 266 ? -34.773 46.971 28.541 1.00 84.69 266 ARG A CA 1
ATOM 2154 C C . ARG A 1 266 ? -34.659 48.304 29.278 1.00 84.69 266 ARG A C 1
ATOM 2156 O O . ARG A 1 266 ? -35.676 48.806 29.744 1.00 84.69 266 ARG A O 1
ATOM 2163 N N . SER A 1 267 ? -33.454 48.869 29.385 1.00 78.00 267 SER A N 1
ATOM 2164 C CA . SER A 1 267 ? -33.253 50.177 30.026 1.00 78.00 267 SER A CA 1
ATOM 2165 C C . SER A 1 267 ? -33.841 51.343 29.231 1.00 78.00 267 SER A C 1
ATOM 2167 O O . SER A 1 267 ? -34.264 52.321 29.834 1.00 78.00 267 SER A O 1
ATOM 2169 N N . VAL A 1 268 ? -33.911 51.232 27.902 1.00 75.44 268 VAL A N 1
ATOM 2170 C CA . VAL A 1 268 ? -34.463 52.283 27.033 1.00 75.44 268 VAL A CA 1
ATOM 2171 C C . VAL A 1 268 ? -35.990 52.195 26.944 1.00 75.44 268 VAL A C 1
ATOM 2173 O O . VAL A 1 268 ? -36.649 53.221 26.867 1.00 75.44 268 VAL A O 1
ATOM 2176 N N . THR A 1 269 ? -36.571 50.993 27.001 1.00 71.88 269 THR A N 1
ATOM 2177 C CA . THR A 1 269 ? -38.034 50.783 26.950 1.00 71.88 269 THR A CA 1
ATOM 2178 C C . THR A 1 269 ? -38.757 50.968 28.290 1.00 71.88 269 THR A C 1
ATOM 2180 O O . THR A 1 269 ? -39.973 50.825 28.342 1.00 71.88 269 THR A O 1
ATOM 2183 N N . ALA A 1 270 ? -38.026 51.201 29.383 1.00 59.50 270 ALA A N 1
ATOM 2184 C CA . ALA A 1 270 ? -38.583 51.453 30.718 1.00 59.50 270 ALA A CA 1
ATOM 2185 C C . ALA A 1 270 ? -38.779 52.957 31.026 1.00 59.50 270 ALA A C 1
ATOM 2187 O O . ALA A 1 270 ? -39.087 53.307 32.166 1.00 59.50 270 ALA A O 1
ATOM 2188 N N . LEU A 1 271 ? -38.582 53.815 30.018 1.00 49.03 271 LEU A N 1
ATOM 2189 C CA . LEU A 1 271 ? -38.906 55.246 29.980 1.00 49.03 271 LEU A CA 1
ATOM 2190 C C . LEU A 1 271 ? -40.174 55.460 29.148 1.00 49.03 271 LEU A C 1
ATOM 2192 O O . LEU A 1 271 ? -40.967 56.345 29.533 1.00 49.03 271 LEU A O 1
#

pLDDT: mean 79.23, std 14.3, range [35.12, 97.81]